Protein AF-A0A928SEM6-F1 (afdb_monomer)

Radius of gyration: 25.58 Å; Cα contacts (8 Å, |Δi|>4): 641; chains: 1; bounding box: 56×53×79 Å

Foldseek 3Di:
DWDWDWDWPFDQWADTWTWIDDPPPDIDIDGDTLDPDRLLQDDLVNLLVSLLSSLVVCVVVVLLVPQAEEDEPGQAAQLAVDDPVCPPHDDAADDVPPDTSHDVSVLSNLLSNCVNNVHAYEYPEDFLADQVFDSWQQTGHHCVVVCCLLCVVSNVNSRHDYYHYAHNDRRTHGCVSRVCPVVVSVVLVVDWFAEWADWDWDADDAQKIKIFTDATPRSQWQFKKKWKAAPVGDDIDIDTDGRDRMDIDGHAAFHKMWMWMWIGGPVRHTYPIYDIDIDGHHHGDDDDDDPPPDD

Mean predicted aligned error: 8.4 Å

Secondary structure (DSSP, 8-state):
-EEEEEE----TT---EEEEEETTTEEEEEE--S-SS-GGGS-HHHHHHHHHHHHHHHHHTTGGG-SEEEE-S-SS-TT--SSGGGPSPPPPP-TTSSSSS-HHHHHHHHHHHHHHHT-EEEEEEE----TTS-SBTTB---SHHHHHHH-HHHHHHHTEEEEEE--SSTTS--TTTSTTHHHHHHHHHHSPPPPP---EE---BTTEEEEE-PPP--TTEEEEEEEEEETT----EEEE--S-SEEEEE-SSSEEEEEEEEEEETT-PBPPPPPPEEEEESSPPPP--------

Nearest PDB structures (foldseek):
  2jll-assembly1_A  TM=8.666E-01  e=1.955E-05  Homo sapiens
  6xay-assembly3_C  TM=8.302E-01  e=1.642E-05  Homo sapiens
  4pbx-assembly1_A  TM=8.108E-01  e=2.072E-05  Homo sapiens
  5myb-assembly1_B  TM=7.722E-01  e=4.010E-04  Homo sapiens
  5myb-assembly1_A  TM=8.050E-01  e=1.816E-03  Homo sapiens

Solvent-accessible surface area (backbone atoms only — not comparable to full-atom values): 16044 Å² total; per-residue (Å²): 116,75,48,78,45,78,48,71,89,82,59,85,43,69,45,40,40,42,35,43,40,32,87,88,80,56,76,52,73,49,76,49,60,68,39,100,55,41,50,40,71,51,55,74,71,53,21,39,52,47,20,38,51,39,25,54,52,44,39,74,75,51,47,74,78,50,79,61,45,78,43,62,86,35,49,54,24,39,43,33,59,90,47,79,92,25,61,78,61,41,77,69,58,34,87,85,63,81,51,76,37,17,58,70,38,51,44,46,25,43,27,32,23,21,63,62,56,73,31,44,32,32,38,41,39,30,30,30,15,34,81,86,48,82,52,45,82,27,25,15,21,21,68,63,47,60,46,52,61,54,37,52,64,61,40,44,74,18,30,35,79,48,77,42,71,31,43,64,50,96,48,29,9,26,70,92,47,40,82,48,52,66,56,56,53,48,50,53,75,70,50,63,41,67,60,39,46,72,66,46,73,55,80,55,60,60,27,33,36,38,36,39,40,52,75,80,85,61,53,50,59,45,17,33,38,40,39,38,30,41,70,88,60,72,79,67,48,74,47,82,48,57,66,64,48,56,51,74,46,78,41,70,56,48,43,53,29,39,35,32,33,18,27,23,27,78,84,69,38,62,21,55,62,25,73,71,43,81,47,70,30,89,32,56,41,87,84,83,85,76,83,81,80,83,127

pLDDT: mean 86.67, std 15.39, range [42.53, 98.5]

Structure (mmCIF, N/CA/C/O backbone):
data_AF-A0A928SEM6-F1
#
_entry.id   AF-A0A928SEM6-F1
#
loop_
_atom_site.group_PDB
_atom_site.id
_atom_site.type_symbol
_atom_site.label_atom_id
_atom_site.label_alt_id
_atom_site.label_comp_id
_atom_site.label_asym_id
_atom_site.label_entity_id
_atom_site.label_seq_id
_atom_site.pdbx_PDB_ins_code
_atom_site.Cartn_x
_atom_site.Cartn_y
_atom_site.Cartn_z
_atom_site.occupancy
_atom_site.B_iso_or_equiv
_atom_site.auth_seq_id
_atom_site.auth_comp_id
_atom_site.auth_asym_id
_atom_site.auth_atom_id
_atom_site.pdbx_PDB_model_num
ATOM 1 N N . MET A 1 1 ? 29.406 -27.155 -36.840 1.00 54.97 1 MET A N 1
ATOM 2 C CA . MET A 1 1 ? 29.468 -26.686 -35.437 1.00 54.97 1 MET A CA 1
ATOM 3 C C . MET A 1 1 ? 28.323 -25.703 -35.248 1.00 54.97 1 MET A C 1
ATOM 5 O O . MET A 1 1 ? 28.253 -24.760 -36.026 1.00 54.97 1 MET A O 1
ATOM 9 N N . ALA A 1 2 ? 27.383 -25.965 -34.339 1.00 53.19 2 ALA A N 1
ATOM 10 C CA . ALA A 1 2 ? 26.274 -25.047 -34.080 1.00 53.19 2 ALA A CA 1
ATOM 11 C C . ALA A 1 2 ? 26.733 -23.989 -33.070 1.00 53.19 2 ALA A C 1
ATOM 13 O O . ALA A 1 2 ? 27.244 -24.345 -32.010 1.00 53.19 2 ALA A O 1
ATOM 14 N N . LYS A 1 3 ? 26.597 -22.706 -33.410 1.00 51.06 3 LYS A N 1
ATOM 15 C CA . LYS A 1 3 ? 26.807 -21.604 -32.462 1.00 51.06 3 LYS A CA 1
ATOM 16 C C . LYS A 1 3 ? 25.447 -21.071 -32.034 1.00 51.06 3 LYS A C 1
ATOM 18 O O . LYS A 1 3 ? 24.628 -20.750 -32.895 1.00 51.06 3 LYS A O 1
ATOM 23 N N . VAL A 1 4 ? 25.235 -21.005 -30.723 1.00 51.34 4 VAL A N 1
ATOM 24 C CA . VAL A 1 4 ? 24.065 -20.380 -30.100 1.00 51.34 4 VAL A CA 1
ATOM 25 C C . VAL A 1 4 ? 24.507 -19.023 -29.573 1.00 51.34 4 VAL A C 1
ATOM 27 O O . VAL A 1 4 ? 25.503 -18.944 -28.856 1.00 51.34 4 VAL A O 1
ATOM 30 N N . GLN A 1 5 ? 23.801 -17.963 -29.950 1.00 50.03 5 GLN A N 1
ATOM 31 C CA . GLN A 1 5 ? 23.964 -16.636 -29.360 1.00 50.03 5 GLN A CA 1
ATOM 32 C C . GLN A 1 5 ? 22.647 -16.211 -28.725 1.00 50.03 5 GLN A C 1
ATOM 34 O O . GLN A 1 5 ? 21.595 -16.367 -29.346 1.00 50.03 5 GLN A O 1
ATOM 39 N N . VAL A 1 6 ? 22.738 -15.695 -27.500 1.00 52.03 6 VAL A N 1
ATOM 40 C CA . VAL A 1 6 ? 21.621 -15.131 -26.745 1.00 52.03 6 VAL A CA 1
ATOM 41 C C . VAL A 1 6 ? 21.911 -13.652 -26.525 1.00 52.03 6 VAL A C 1
ATOM 43 O O . VAL A 1 6 ? 22.996 -13.315 -26.054 1.00 52.03 6 VAL A O 1
ATOM 46 N N . SER A 1 7 ? 20.978 -12.779 -26.899 1.00 48.12 7 SER A N 1
ATOM 47 C CA . SER A 1 7 ? 21.094 -11.329 -26.699 1.00 48.12 7 SER A CA 1
ATOM 48 C C . SER A 1 7 ? 19.831 -10.774 -26.054 1.00 48.12 7 SER A C 1
ATOM 50 O O . SER A 1 7 ? 18.735 -11.029 -26.557 1.00 48.12 7 SER A O 1
ATOM 52 N N . ASP A 1 8 ? 19.993 -9.983 -25.000 1.00 54.31 8 ASP A N 1
ATOM 53 C CA . ASP A 1 8 ? 18.918 -9.271 -24.316 1.00 54.31 8 ASP A CA 1
ATOM 54 C C . ASP A 1 8 ? 19.109 -7.754 -24.509 1.00 54.31 8 ASP A C 1
ATOM 56 O O . ASP A 1 8 ? 20.114 -7.215 -24.042 1.00 54.31 8 ASP A O 1
ATOM 60 N N . PRO A 1 9 ? 18.224 -7.075 -25.259 1.00 51.19 9 PRO A N 1
ATOM 61 C CA . PRO A 1 9 ? 18.370 -5.658 -25.567 1.00 51.19 9 PRO A CA 1
ATOM 62 C C . PRO A 1 9 ? 17.889 -4.711 -24.454 1.00 51.19 9 PRO A C 1
ATOM 64 O O . PRO A 1 9 ? 18.100 -3.514 -24.618 1.00 51.19 9 PRO A O 1
ATOM 67 N N . GLN A 1 10 ? 17.297 -5.209 -23.355 1.00 49.97 10 GLN A N 1
ATOM 68 C CA . GLN A 1 10 ? 16.781 -4.415 -22.223 1.00 4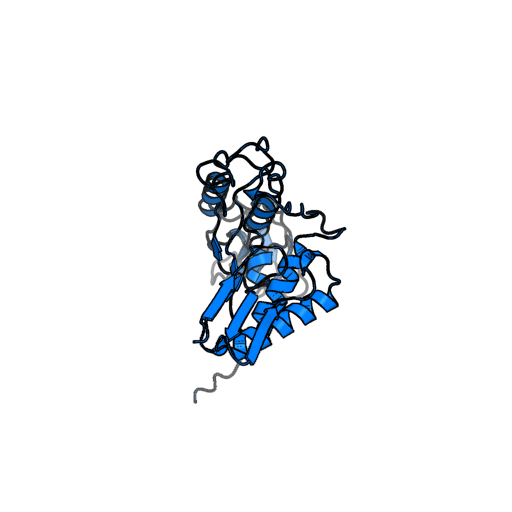9.97 10 GLN A CA 1
ATOM 69 C C . GLN A 1 10 ? 15.747 -3.339 -22.660 1.00 49.97 10 GLN A C 1
ATOM 71 O O . GLN A 1 10 ? 16.073 -2.207 -23.033 1.00 49.97 10 GLN A O 1
ATOM 76 N N . GLY A 1 11 ? 14.446 -3.669 -22.634 1.00 51.88 11 GLY A N 1
ATOM 77 C CA . GLY A 1 11 ? 13.372 -2.782 -23.111 1.00 51.88 11 GLY A CA 1
ATOM 78 C C . GLY A 1 11 ? 11.955 -3.196 -22.700 1.00 51.88 11 GLY A C 1
ATOM 79 O O . GLY A 1 11 ? 11.755 -4.295 -22.202 1.00 51.88 11 GLY A O 1
ATOM 80 N N . LEU A 1 12 ? 10.966 -2.321 -22.957 1.00 42.53 12 LEU A N 1
ATOM 81 C CA . LEU A 1 12 ? 9.565 -2.365 -22.471 1.00 42.53 12 LEU A CA 1
ATOM 82 C C . LEU A 1 12 ? 8.752 -3.653 -22.787 1.00 42.53 12 LEU A C 1
ATOM 84 O O . LEU A 1 12 ? 7.566 -3.712 -22.461 1.00 42.53 12 LEU A O 1
ATOM 88 N N . ALA A 1 13 ? 9.340 -4.670 -23.433 1.00 43.31 13 ALA A N 1
ATOM 89 C CA . ALA A 1 13 ? 8.664 -5.922 -23.791 1.00 43.31 13 ALA A CA 1
ATOM 90 C C . ALA A 1 13 ? 9.576 -7.153 -24.053 1.00 43.31 13 ALA A C 1
ATOM 92 O O . ALA A 1 13 ? 9.096 -8.123 -24.646 1.00 43.31 13 ALA A O 1
ATOM 93 N N . ASP A 1 14 ? 10.861 -7.176 -23.670 1.00 42.53 14 ASP A N 1
ATOM 94 C CA . ASP A 1 14 ? 11.790 -8.198 -24.200 1.00 42.53 14 ASP A CA 1
ATOM 95 C C . ASP A 1 14 ? 12.276 -9.271 -23.212 1.00 42.53 14 ASP A C 1
ATOM 97 O O . ASP A 1 14 ? 12.493 -9.021 -22.034 1.00 42.53 14 ASP A O 1
ATOM 101 N N . LEU A 1 15 ? 12.497 -10.483 -23.751 1.00 50.00 15 LEU A N 1
ATOM 102 C CA . LEU A 1 15 ? 13.522 -11.415 -23.267 1.00 50.00 15 LEU A CA 1
ATOM 103 C C . LEU A 1 15 ? 14.077 -12.254 -24.432 1.00 50.00 15 LEU A C 1
ATOM 105 O O . LEU A 1 15 ? 13.350 -13.043 -25.021 1.00 50.00 15 LEU A O 1
ATOM 109 N N . ALA A 1 16 ? 15.388 -12.127 -24.664 1.00 48.75 16 ALA A N 1
ATOM 110 C CA . ALA A 1 16 ? 16.294 -13.003 -25.421 1.00 48.75 16 ALA A CA 1
ATOM 111 C C . ALA A 1 16 ? 15.961 -13.342 -26.896 1.00 48.75 16 ALA A C 1
ATOM 113 O O . ALA A 1 16 ? 15.135 -14.199 -27.211 1.00 48.75 16 ALA A O 1
ATOM 114 N N . SER A 1 17 ? 16.761 -12.820 -27.835 1.00 44.78 17 SER A N 1
ATOM 115 C CA . SER A 1 17 ? 16.878 -13.449 -29.160 1.00 44.78 17 SER A CA 1
ATOM 116 C C . SER A 1 17 ? 17.802 -14.664 -29.062 1.00 44.78 17 SER A C 1
ATOM 118 O O . SER A 1 17 ? 18.923 -14.541 -28.569 1.00 44.78 17 SER A O 1
ATOM 120 N N . VAL A 1 18 ? 17.349 -15.840 -29.514 1.00 49.81 18 VAL A N 1
ATOM 121 C CA . VAL A 1 18 ? 18.201 -17.031 -29.638 1.00 49.81 18 VAL A CA 1
ATOM 122 C C . VAL A 1 18 ? 18.473 -17.263 -31.115 1.00 49.81 18 VAL A C 1
ATOM 124 O O . VAL A 1 18 ? 17.592 -17.663 -31.880 1.00 49.81 18 VAL A O 1
ATOM 127 N N . SER A 1 19 ? 19.710 -17.007 -31.528 1.00 49.69 19 SER A N 1
ATOM 128 C CA . SER A 1 19 ? 20.152 -17.253 -32.899 1.00 49.69 19 SER A CA 1
ATOM 129 C C . SER A 1 19 ? 20.945 -18.552 -32.973 1.00 49.69 19 SER A C 1
ATOM 131 O O . SER A 1 19 ? 21.967 -18.710 -32.300 1.00 49.69 19 SER A O 1
ATOM 133 N N . LEU A 1 20 ? 20.476 -19.479 -33.811 1.00 45.78 20 LEU A N 1
ATOM 134 C CA . LEU A 1 20 ? 21.154 -20.735 -34.114 1.00 45.78 20 LEU A CA 1
ATOM 135 C C . LEU A 1 20 ? 21.825 -20.620 -35.482 1.00 45.78 20 LEU A C 1
ATOM 137 O O . LEU A 1 20 ? 21.166 -20.461 -36.512 1.00 45.78 20 LEU A O 1
ATOM 141 N N . ASN A 1 21 ? 23.152 -20.726 -35.500 1.00 48.28 21 ASN A N 1
ATOM 142 C CA . ASN A 1 21 ? 23.917 -20.807 -36.738 1.00 48.28 21 ASN A CA 1
ATOM 143 C C . ASN A 1 21 ? 24.505 -22.211 -36.881 1.00 48.28 21 ASN A C 1
ATOM 145 O O . ASN A 1 21 ? 25.511 -22.542 -36.246 1.00 48.28 21 ASN A O 1
ATOM 149 N N . ALA A 1 22 ? 23.860 -23.036 -37.708 1.00 50.00 22 ALA A N 1
ATOM 150 C CA . ALA A 1 22 ? 24.352 -24.345 -38.104 1.00 50.00 22 ALA A CA 1
ATOM 151 C C . ALA A 1 22 ? 24.805 -24.275 -39.566 1.00 50.00 22 ALA A C 1
ATOM 153 O O . ALA A 1 22 ? 23.992 -24.217 -40.487 1.00 50.00 22 ALA A O 1
ATOM 154 N N . SER A 1 23 ? 26.121 -24.320 -39.778 1.00 50.03 23 SER A N 1
ATOM 155 C CA . SER A 1 23 ? 26.790 -24.115 -41.073 1.00 50.03 23 SER A CA 1
ATOM 156 C C . SER A 1 23 ? 26.359 -25.050 -42.220 1.00 50.03 23 SER A C 1
ATOM 158 O O . SER A 1 23 ? 26.813 -24.851 -43.340 1.00 50.03 23 SER A O 1
ATOM 160 N N . ALA A 1 24 ? 25.507 -26.049 -41.962 1.00 48.12 24 ALA A N 1
ATOM 161 C CA . ALA A 1 24 ? 25.013 -27.019 -42.944 1.00 48.12 24 ALA A CA 1
ATOM 162 C C . ALA A 1 24 ? 23.474 -27.065 -43.093 1.00 48.12 24 ALA A C 1
ATOM 164 O O . ALA A 1 24 ? 22.988 -27.785 -43.957 1.00 48.12 24 ALA A O 1
ATOM 165 N N . LEU A 1 25 ? 22.702 -26.339 -42.268 1.00 52.59 25 LEU A N 1
ATOM 166 C CA . LEU A 1 25 ? 21.229 -26.466 -42.200 1.00 52.59 25 LEU A CA 1
ATOM 167 C C . LEU A 1 25 ? 20.477 -25.124 -42.271 1.00 52.59 25 LEU A C 1
ATOM 169 O O . LEU A 1 25 ? 19.250 -25.109 -42.276 1.00 52.59 25 LEU A O 1
ATOM 173 N N . GLY A 1 26 ? 21.199 -24.003 -42.354 1.00 51.38 26 GLY A N 1
ATOM 174 C CA . GLY A 1 26 ? 20.626 -22.658 -42.425 1.00 51.38 26 GLY A CA 1
ATOM 175 C C . GLY A 1 26 ? 20.777 -21.865 -41.125 1.00 51.38 26 GLY A C 1
ATOM 176 O O . GLY A 1 26 ? 21.263 -22.362 -40.106 1.00 51.38 26 GLY A O 1
ATOM 177 N N . ARG A 1 27 ? 20.399 -20.586 -41.188 1.00 49.94 27 ARG A N 1
ATOM 178 C CA . ARG A 1 27 ? 20.337 -19.684 -40.032 1.00 49.94 27 ARG A CA 1
ATOM 179 C C . ARG A 1 27 ? 18.877 -19.489 -39.652 1.00 49.94 27 ARG A C 1
ATOM 181 O O . ARG A 1 27 ? 18.071 -19.157 -40.516 1.00 49.94 27 ARG A O 1
ATOM 188 N N . GLY A 1 28 ? 18.561 -19.680 -38.377 1.00 50.34 28 GLY A N 1
ATOM 189 C CA . GLY A 1 28 ? 17.245 -19.394 -37.817 1.00 50.34 28 GLY A CA 1
ATOM 190 C C . GLY A 1 28 ? 17.393 -18.544 -36.564 1.00 50.34 28 GLY A C 1
ATOM 191 O O . GLY A 1 28 ? 18.220 -18.849 -35.702 1.00 50.34 28 GLY A O 1
ATOM 192 N N . THR A 1 29 ? 16.599 -17.483 -36.471 1.00 46.75 29 THR A N 1
ATOM 193 C CA . THR A 1 29 ? 16.465 -16.684 -35.251 1.00 46.75 29 THR A CA 1
ATOM 194 C C . THR A 1 29 ? 15.095 -16.973 -34.665 1.00 46.75 29 THR A C 1
ATOM 196 O O . THR A 1 29 ? 14.079 -16.748 -35.321 1.00 46.75 29 THR A O 1
ATOM 199 N N . ILE A 1 30 ? 15.071 -17.486 -33.437 1.00 46.94 30 ILE A N 1
ATOM 200 C CA . ILE A 1 30 ? 13.851 -17.556 -32.640 1.00 46.94 30 ILE A CA 1
ATOM 201 C C . ILE A 1 30 ? 13.832 -16.290 -31.792 1.00 46.94 30 ILE A C 1
ATOM 203 O O . ILE A 1 30 ? 14.715 -16.069 -30.962 1.00 46.94 30 ILE A O 1
ATOM 207 N N . LEU A 1 31 ? 12.831 -15.447 -32.033 1.00 45.00 31 LEU A N 1
ATOM 208 C CA . LEU A 1 31 ? 12.500 -14.357 -31.128 1.00 45.00 31 LEU A CA 1
ATOM 209 C C . LEU A 1 31 ? 11.691 -14.958 -29.984 1.00 45.00 31 LEU A C 1
ATOM 211 O O . LEU A 1 31 ? 10.552 -15.381 -30.193 1.00 45.00 31 LEU A O 1
ATOM 215 N N . LEU A 1 32 ? 12.284 -15.024 -28.796 1.00 45.03 32 LEU A N 1
ATOM 216 C CA . LEU A 1 32 ? 11.502 -15.204 -27.585 1.00 45.03 32 LEU A CA 1
ATOM 217 C C . LEU A 1 32 ? 10.954 -13.815 -27.242 1.00 45.03 32 LEU A C 1
ATOM 219 O O . LEU A 1 32 ? 11.674 -12.824 -27.255 1.00 45.03 32 LEU A O 1
ATOM 223 N N . ARG A 1 33 ? 9.640 -13.718 -27.063 1.00 48.34 33 ARG A N 1
ATOM 224 C CA . ARG A 1 33 ? 8.984 -12.504 -26.577 1.00 48.34 33 ARG A CA 1
ATOM 225 C C . ARG A 1 33 ? 8.199 -12.895 -25.345 1.00 48.34 33 ARG A C 1
ATOM 227 O O . ARG A 1 33 ? 7.340 -13.772 -25.435 1.00 48.34 33 ARG A O 1
ATOM 234 N N . ALA A 1 34 ? 8.514 -12.280 -24.208 1.00 48.53 34 ALA A N 1
ATOM 235 C CA . ALA A 1 34 ? 7.751 -12.480 -22.981 1.00 48.53 34 ALA A CA 1
ATOM 236 C C . ALA A 1 34 ? 6.317 -11.959 -23.160 1.00 48.53 34 ALA A C 1
ATOM 238 O O . ALA A 1 34 ? 5.361 -12.587 -22.697 1.00 48.53 34 ALA A O 1
ATOM 239 N N . THR A 1 35 ? 6.176 -10.843 -23.882 1.00 53.53 35 THR A N 1
ATOM 240 C CA . THR A 1 35 ? 4.912 -10.171 -24.150 1.00 53.53 35 THR A CA 1
ATOM 241 C C . THR A 1 35 ? 4.918 -9.566 -25.558 1.00 53.53 35 THR A C 1
ATOM 243 O O . THR A 1 35 ? 5.900 -9.015 -26.037 1.00 53.53 35 THR A O 1
ATOM 246 N N . ASP A 1 36 ? 3.810 -9.696 -26.274 1.00 60.03 36 ASP A N 1
ATOM 247 C CA . ASP A 1 36 ? 3.568 -9.097 -27.591 1.00 60.03 36 ASP A CA 1
ATOM 248 C C . ASP A 1 36 ? 3.045 -7.647 -27.498 1.00 60.03 36 ASP A C 1
ATOM 250 O O . ASP A 1 36 ? 2.713 -7.022 -28.505 1.00 60.03 36 ASP A O 1
ATOM 254 N N . LEU A 1 37 ? 2.966 -7.121 -26.273 1.00 68.88 37 LEU A N 1
ATOM 255 C CA . LEU A 1 37 ? 2.376 -5.839 -25.919 1.00 68.88 37 LEU A CA 1
ATOM 256 C C . LEU A 1 37 ? 2.991 -5.347 -24.601 1.00 68.88 37 LEU A C 1
ATOM 258 O O . LEU A 1 37 ? 3.085 -6.127 -23.652 1.00 68.88 37 LEU A O 1
ATOM 262 N N . ASP A 1 38 ? 3.362 -4.066 -24.524 1.00 75.12 38 ASP A N 1
ATOM 263 C CA . ASP A 1 38 ? 3.748 -3.434 -23.256 1.00 75.12 38 ASP A CA 1
ATOM 264 C C . ASP A 1 38 ? 2.534 -3.466 -22.306 1.00 75.12 38 ASP A C 1
ATOM 266 O O . ASP A 1 38 ? 1.487 -2.884 -22.641 1.00 75.12 38 ASP A O 1
ATOM 270 N N . PRO A 1 39 ? 2.623 -4.140 -21.139 1.00 76.00 39 PRO A N 1
ATOM 271 C CA . PRO A 1 39 ? 1.525 -4.176 -20.185 1.00 76.00 39 PRO A CA 1
ATOM 272 C C . PRO A 1 39 ? 1.053 -2.766 -19.827 1.00 76.00 39 PRO A C 1
ATOM 274 O O . PRO A 1 39 ? -0.156 -2.567 -19.723 1.00 76.00 39 PRO A O 1
ATOM 277 N N . ASN A 1 40 ? 1.951 -1.775 -19.756 1.00 80.44 40 ASN A N 1
ATOM 278 C CA . ASN A 1 40 ? 1.645 -0.392 -19.385 1.00 80.44 40 ASN A CA 1
ATOM 279 C C . ASN A 1 40 ? 0.782 0.360 -20.410 1.00 80.44 40 ASN A C 1
ATOM 281 O O . ASN A 1 40 ? 0.085 1.306 -20.035 1.00 80.44 40 ASN A O 1
ATOM 285 N N . ALA A 1 41 ? 0.757 -0.086 -21.668 1.00 80.12 41 ALA A N 1
ATOM 286 C CA . ALA A 1 41 ? -0.034 0.511 -22.749 1.00 80.12 41 ALA A CA 1
ATOM 287 C C . ALA A 1 41 ? -1.307 -0.287 -23.107 1.00 80.12 41 ALA A C 1
ATOM 289 O O . ALA A 1 41 ? -2.161 0.196 -23.852 1.00 80.12 41 ALA A O 1
ATOM 290 N N . ALA A 1 42 ? -1.462 -1.508 -22.587 1.00 83.81 42 ALA A N 1
ATOM 291 C CA . ALA A 1 42 ? -2.563 -2.414 -22.922 1.00 83.81 42 ALA A CA 1
ATOM 292 C C . ALA A 1 42 ? -3.913 -2.014 -22.284 1.00 83.81 42 ALA A C 1
ATOM 294 O O . ALA A 1 42 ? -3.976 -1.150 -21.414 1.00 83.81 42 ALA A O 1
ATOM 295 N N . SER A 1 43 ? -5.025 -2.677 -22.638 1.00 88.06 43 SER A N 1
ATOM 296 C CA . SER A 1 43 ? -6.300 -2.640 -21.878 1.00 88.06 43 SER A CA 1
ATOM 297 C C . SER A 1 43 ? -6.279 -3.581 -20.658 1.00 88.06 43 SER A C 1
ATOM 299 O O . SER A 1 43 ? -5.378 -4.407 -20.527 1.00 88.06 43 SER A O 1
ATOM 301 N N . ALA A 1 44 ? -7.202 -3.419 -19.698 1.00 88.75 44 ALA A N 1
ATOM 302 C CA . ALA A 1 44 ? -7.085 -4.095 -18.393 1.00 88.75 44 ALA A CA 1
ATOM 303 C C . ALA A 1 44 ? -7.178 -5.621 -18.544 1.00 88.75 44 ALA A C 1
ATOM 305 O O . ALA A 1 44 ? -6.358 -6.363 -18.007 1.00 88.75 44 ALA A O 1
ATOM 306 N N . ASN A 1 45 ? -8.107 -6.072 -19.388 1.00 89.06 45 ASN A N 1
ATOM 307 C CA . ASN A 1 45 ? -8.273 -7.484 -19.730 1.00 89.06 45 ASN A CA 1
ATOM 308 C C . ASN A 1 45 ? -7.042 -8.052 -20.450 1.00 89.06 45 ASN A C 1
ATOM 310 O O . ASN A 1 45 ? -6.655 -9.198 -20.211 1.00 89.06 45 ASN A O 1
ATOM 314 N N . GLN A 1 46 ? -6.411 -7.255 -21.320 1.00 90.94 46 GLN A N 1
ATOM 315 C CA . GLN A 1 46 ? -5.180 -7.661 -21.999 1.00 90.94 46 GLN A CA 1
ATOM 316 C C . GLN A 1 46 ? -4.029 -7.824 -21.007 1.00 90.94 46 GLN A C 1
ATOM 318 O O . GLN A 1 46 ? -3.311 -8.811 -21.111 1.00 90.94 46 GLN A O 1
ATOM 323 N N . VAL A 1 47 ? -3.895 -6.931 -20.021 1.00 90.25 47 VAL A N 1
ATOM 324 C CA . VAL A 1 47 ? -2.862 -7.043 -18.978 1.00 90.25 47 VAL A CA 1
ATOM 325 C C . VAL A 1 47 ? -3.005 -8.309 -18.153 1.00 90.25 47 VAL A C 1
ATOM 327 O O . VAL A 1 47 ? -2.032 -9.047 -18.014 1.00 90.25 47 VAL A O 1
ATOM 330 N N . ALA A 1 48 ? -4.208 -8.605 -17.660 1.00 91.62 48 ALA A N 1
ATOM 331 C CA . ALA A 1 48 ? -4.436 -9.830 -16.898 1.00 91.62 48 ALA A CA 1
ATOM 332 C C . ALA A 1 48 ? -4.124 -11.080 -17.741 1.00 91.62 48 ALA A C 1
ATOM 334 O O . ALA A 1 48 ? -3.437 -11.994 -17.285 1.00 91.62 48 ALA A O 1
ATOM 335 N N . SER A 1 49 ? -4.563 -11.089 -19.005 1.00 91.12 49 SER A N 1
ATOM 336 C CA . SER A 1 49 ? -4.277 -12.186 -19.939 1.00 91.12 49 SER A CA 1
ATOM 337 C C . SER A 1 49 ? -2.779 -12.335 -20.213 1.00 91.12 49 SER A C 1
ATOM 339 O O . SER A 1 49 ? -2.284 -13.450 -20.365 1.00 91.12 49 SER A O 1
ATOM 341 N N . LEU A 1 50 ? -2.055 -11.219 -20.295 1.00 88.75 50 LEU A N 1
ATOM 342 C CA . LEU A 1 50 ? -0.619 -11.194 -20.528 1.00 88.75 50 LEU A CA 1
ATOM 343 C C . LEU A 1 50 ? 0.134 -11.810 -19.351 1.00 88.75 50 LEU A C 1
ATOM 345 O O . LEU A 1 50 ? 0.897 -12.749 -19.548 1.00 88.75 50 LEU A O 1
ATOM 349 N N . ALA A 1 51 ? -0.169 -11.362 -18.133 1.00 91.31 51 ALA A N 1
ATOM 350 C CA . ALA A 1 51 ? 0.417 -11.887 -16.906 1.00 91.31 51 ALA A CA 1
ATOM 351 C C . ALA A 1 51 ? 0.179 -13.399 -16.739 1.00 91.31 51 ALA A C 1
ATOM 353 O O . ALA A 1 51 ? 1.096 -14.145 -16.402 1.00 91.31 51 ALA A O 1
ATOM 354 N N . GLN A 1 52 ? -1.027 -13.884 -17.058 1.00 93.81 52 GLN A N 1
ATOM 355 C CA . GLN A 1 52 ? -1.349 -15.316 -17.029 1.00 93.81 52 GLN A CA 1
ATOM 356 C C . GLN A 1 52 ? -0.535 -16.127 -18.049 1.00 93.81 52 GLN A C 1
ATOM 358 O O . GLN A 1 52 ? -0.065 -17.226 -17.738 1.00 93.81 52 GLN A O 1
ATOM 363 N N . ARG A 1 53 ? -0.342 -15.601 -19.269 1.00 90.31 53 ARG A N 1
ATOM 364 C CA . ARG A 1 53 ? 0.520 -16.241 -20.278 1.00 90.31 53 ARG A CA 1
ATOM 365 C C . ARG A 1 53 ? 1.976 -16.266 -19.822 1.00 90.31 53 ARG A C 1
ATOM 367 O O . ARG A 1 53 ? 2.611 -17.314 -19.942 1.00 90.31 53 ARG A O 1
ATOM 374 N N . THR A 1 54 ? 2.470 -15.166 -19.255 1.00 88.44 54 THR A N 1
ATOM 375 C CA . THR A 1 54 ? 3.817 -15.073 -18.680 1.00 88.44 54 THR A CA 1
ATOM 376 C C . THR A 1 54 ? 4.007 -16.093 -17.556 1.00 88.44 54 THR A C 1
ATOM 378 O O . THR A 1 54 ? 4.960 -16.867 -17.604 1.00 88.44 54 THR A O 1
ATOM 381 N N . ALA A 1 55 ? 3.065 -16.196 -16.611 1.00 91.62 55 ALA A N 1
ATOM 382 C CA . ALA A 1 55 ? 3.102 -17.191 -15.536 1.00 91.62 55 ALA A CA 1
ATOM 383 C C . ALA A 1 55 ? 3.184 -18.623 -16.083 1.00 91.62 55 ALA A C 1
ATOM 385 O O . ALA A 1 55 ? 4.032 -19.410 -15.663 1.00 91.62 55 ALA A O 1
ATOM 386 N N . LYS A 1 56 ? 2.332 -18.962 -17.061 1.00 91.19 56 LYS A N 1
ATOM 387 C CA . LYS A 1 56 ? 2.325 -20.286 -17.698 1.00 91.19 56 LYS A CA 1
ATOM 388 C C . LYS A 1 56 ? 3.661 -20.597 -18.373 1.00 91.19 56 LYS A C 1
ATOM 390 O O . LYS A 1 56 ? 4.152 -21.718 -18.252 1.00 91.19 56 LYS A O 1
ATOM 395 N N . PHE A 1 57 ? 4.232 -19.623 -19.077 1.00 87.94 57 PHE A N 1
ATOM 396 C CA . PHE A 1 57 ? 5.520 -19.766 -19.746 1.00 87.94 57 PHE A CA 1
ATOM 397 C C . PHE A 1 57 ? 6.658 -19.984 -18.741 1.00 87.94 57 PHE A C 1
ATOM 399 O O . PHE A 1 57 ? 7.373 -20.979 -18.844 1.00 87.94 57 PHE A O 1
ATOM 406 N N . ILE A 1 58 ? 6.775 -19.125 -17.724 1.00 84.12 58 ILE A N 1
ATOM 407 C CA . ILE A 1 58 ? 7.803 -19.240 -16.680 1.00 84.12 58 ILE A CA 1
ATOM 408 C C . ILE A 1 58 ? 7.672 -20.573 -15.930 1.00 84.12 58 ILE A C 1
ATOM 410 O O . ILE A 1 58 ? 8.665 -21.274 -15.734 1.00 84.12 58 ILE A O 1
ATOM 414 N N . ASN A 1 59 ? 6.451 -20.990 -15.588 1.00 88.06 59 ASN A N 1
ATOM 415 C CA . ASN A 1 59 ? 6.205 -22.279 -14.939 1.00 88.06 59 ASN A CA 1
ATOM 416 C C . ASN A 1 59 ? 6.624 -23.469 -15.814 1.00 88.06 59 ASN A C 1
ATOM 418 O O . ASN A 1 59 ? 7.226 -24.410 -15.299 1.00 88.06 59 ASN A O 1
ATOM 422 N N . ALA A 1 60 ? 6.378 -23.417 -17.127 1.00 86.06 60 ALA A N 1
ATOM 423 C CA . ALA A 1 60 ? 6.829 -24.453 -18.059 1.00 86.06 60 ALA A CA 1
ATOM 424 C C . ALA A 1 60 ? 8.364 -24.544 -18.161 1.00 86.06 60 ALA A C 1
ATOM 426 O O . ALA A 1 60 ? 8.890 -25.615 -18.454 1.00 86.06 60 ALA A O 1
ATOM 427 N N . MET A 1 61 ? 9.082 -23.454 -17.873 1.00 84.69 61 MET A N 1
ATOM 428 C CA . MET A 1 61 ? 10.549 -23.418 -17.798 1.00 84.69 61 MET A CA 1
ATOM 429 C C . MET A 1 61 ? 11.110 -23.826 -16.424 1.00 84.69 61 MET A C 1
ATOM 431 O O . MET A 1 61 ? 12.312 -23.719 -16.198 1.00 84.69 61 MET A O 1
ATOM 435 N N . GLY A 1 62 ? 10.267 -24.297 -15.499 1.00 81.81 62 GLY A N 1
ATOM 436 C CA . GLY A 1 62 ? 10.679 -24.705 -14.152 1.00 81.81 62 GLY A CA 1
ATOM 437 C C . GLY A 1 62 ? 10.409 -23.669 -13.060 1.00 81.81 62 GLY A C 1
ATOM 438 O O . GLY A 1 62 ? 10.725 -23.928 -11.902 1.00 81.81 62 GLY A O 1
ATOM 439 N N . GLY A 1 63 ? 9.758 -22.545 -13.377 1.00 84.62 63 GLY A N 1
ATOM 440 C CA . GLY A 1 63 ? 9.381 -21.513 -12.403 1.00 84.62 63 GLY A CA 1
ATOM 441 C C . GLY A 1 63 ? 8.490 -22.003 -11.258 1.00 84.62 63 GLY A C 1
ATOM 442 O O . GLY A 1 63 ? 8.452 -21.380 -10.200 1.00 84.62 63 GLY A O 1
ATOM 443 N N . THR A 1 64 ? 7.850 -23.169 -11.399 1.00 92.44 64 THR A N 1
ATOM 444 C CA . THR A 1 64 ? 7.132 -23.820 -10.293 1.00 92.44 64 THR A CA 1
ATOM 445 C C . THR A 1 64 ? 8.043 -24.131 -9.103 1.00 92.44 64 THR A C 1
ATOM 447 O O . THR A 1 64 ? 7.564 -24.123 -7.969 1.00 92.44 64 THR A O 1
ATOM 450 N N . GLN A 1 65 ? 9.335 -24.376 -9.355 1.00 92.75 65 GLN A N 1
ATOM 451 C CA . GLN A 1 65 ? 10.360 -24.661 -8.344 1.00 92.75 65 GLN A CA 1
ATOM 452 C C . GLN A 1 65 ? 10.973 -23.397 -7.725 1.00 92.75 65 GLN A C 1
ATOM 454 O O . GLN A 1 65 ? 11.689 -23.509 -6.739 1.00 92.75 65 GLN A O 1
ATOM 459 N N . ALA A 1 66 ? 10.723 -22.211 -8.290 1.00 88.44 66 ALA A N 1
ATOM 460 C CA . ALA A 1 66 ? 11.226 -20.963 -7.727 1.00 88.44 66 ALA A CA 1
ATOM 461 C C . ALA A 1 66 ? 10.427 -20.563 -6.480 1.00 88.44 66 ALA A C 1
ATOM 463 O O . ALA A 1 66 ? 9.224 -20.821 -6.400 1.00 88.44 66 ALA A O 1
ATOM 464 N N . ASP A 1 67 ? 11.065 -19.873 -5.540 1.00 90.88 67 ASP A N 1
ATOM 465 C CA . ASP A 1 67 ? 10.378 -19.315 -4.369 1.00 90.88 67 ASP A CA 1
ATOM 466 C C . ASP A 1 67 ? 9.696 -17.978 -4.692 1.00 90.88 67 ASP A C 1
ATOM 468 O O . ASP A 1 67 ? 8.592 -17.696 -4.222 1.00 90.88 67 ASP A O 1
ATOM 472 N N . LEU A 1 68 ? 10.347 -17.168 -5.530 1.00 90.94 68 LEU A N 1
ATOM 473 C CA . LEU A 1 68 ? 9.986 -15.788 -5.847 1.00 90.94 68 LEU A CA 1
ATOM 474 C C . LEU A 1 68 ? 10.254 -15.501 -7.325 1.00 90.94 68 LEU A C 1
ATOM 476 O O . LEU A 1 68 ? 11.141 -16.114 -7.922 1.00 90.94 68 LEU A O 1
ATOM 480 N N . PHE A 1 69 ? 9.533 -14.536 -7.893 1.00 91.06 69 PHE A N 1
ATOM 481 C CA . PHE A 1 69 ? 9.818 -13.997 -9.225 1.00 91.06 69 PHE A CA 1
ATOM 482 C C . PHE A 1 69 ? 10.366 -12.576 -9.133 1.00 91.06 69 PHE A C 1
ATOM 484 O O . PHE A 1 69 ? 9.907 -11.781 -8.320 1.00 91.06 69 PHE A O 1
ATOM 491 N N . PHE A 1 70 ? 11.329 -12.260 -9.993 1.00 88.44 70 PHE A N 1
ATOM 492 C CA . PHE A 1 70 ? 11.858 -10.911 -10.160 1.00 88.44 70 PHE A CA 1
ATOM 493 C C . PHE A 1 70 ? 11.210 -10.296 -11.399 1.00 88.44 70 PHE A C 1
ATOM 495 O O . PHE A 1 70 ? 11.137 -10.949 -12.441 1.00 88.44 70 PHE A O 1
ATOM 502 N N . VAL A 1 71 ? 10.697 -9.078 -11.262 1.00 87.06 71 VAL A N 1
ATOM 503 C CA . VAL A 1 71 ? 10.005 -8.338 -12.324 1.00 87.06 71 VAL A CA 1
ATOM 504 C C . VAL A 1 71 ? 10.475 -6.897 -12.335 1.00 87.06 71 VAL A C 1
ATOM 506 O O . VAL A 1 71 ? 10.819 -6.372 -11.288 1.00 87.06 71 VAL A O 1
ATOM 509 N N . GLU A 1 72 ? 10.467 -6.238 -13.483 1.00 82.88 72 GLU A N 1
ATOM 510 C CA . GLU A 1 72 ? 10.983 -4.876 -13.603 1.00 82.88 72 GLU A CA 1
ATOM 511 C C . GLU A 1 72 ? 9.888 -3.870 -13.948 1.00 82.88 72 GLU A C 1
ATOM 513 O O . GLU A 1 72 ? 8.929 -4.183 -14.656 1.00 82.88 72 GLU A O 1
ATOM 518 N N . TRP A 1 73 ? 10.056 -2.634 -13.475 1.00 84.56 73 TRP A N 1
ATOM 519 C CA . TRP A 1 73 ? 9.319 -1.491 -14.018 1.00 84.56 73 TRP A CA 1
ATOM 520 C C . TRP A 1 73 ? 10.081 -0.843 -15.159 1.00 84.56 73 TRP A C 1
ATOM 522 O O . TRP A 1 73 ? 9.476 -0.456 -16.159 1.00 84.56 73 TRP A O 1
ATOM 532 N N . SER A 1 74 ? 11.390 -0.667 -14.967 1.00 83.38 74 SER A N 1
ATOM 533 C CA . SER A 1 74 ? 12.307 -0.068 -15.928 1.00 83.38 74 SER A CA 1
ATOM 534 C C . SER A 1 74 ? 13.720 -0.035 -15.364 1.00 83.38 74 SER A C 1
ATOM 536 O O . SER A 1 74 ? 13.926 0.222 -14.183 1.00 83.38 74 SER A O 1
ATOM 538 N N . ASP A 1 75 ? 14.694 -0.164 -16.246 1.00 79.69 75 ASP A N 1
ATOM 539 C CA . ASP A 1 75 ? 16.123 -0.039 -15.970 1.00 79.69 75 ASP A CA 1
ATOM 540 C C . ASP A 1 75 ? 16.667 1.398 -16.148 1.00 79.69 75 ASP A C 1
ATOM 542 O O . ASP A 1 75 ? 17.820 1.679 -15.815 1.00 79.69 75 ASP A O 1
ATOM 546 N N . ARG A 1 76 ? 15.873 2.320 -16.713 1.00 89.69 76 ARG A N 1
ATOM 547 C CA . ARG A 1 76 ? 16.236 3.741 -16.909 1.00 89.69 76 ARG A CA 1
ATOM 548 C C . ARG A 1 76 ? 15.205 4.690 -16.326 1.00 89.69 76 ARG A C 1
ATOM 550 O O . ARG A 1 76 ? 14.011 4.380 -16.343 1.00 89.69 76 ARG A O 1
ATOM 557 N N . ASP A 1 77 ? 15.673 5.854 -15.892 1.00 94.38 77 ASP A N 1
ATOM 558 C CA . ASP A 1 77 ? 14.855 7.003 -15.509 1.00 94.38 77 ASP A CA 1
ATOM 559 C C . ASP A 1 77 ? 14.095 7.584 -16.716 1.00 94.38 77 ASP A C 1
ATOM 561 O O . ASP A 1 77 ? 14.594 7.583 -17.842 1.00 94.38 77 ASP A O 1
ATOM 565 N N . SER A 1 78 ? 12.896 8.116 -16.491 1.00 93.94 78 SER A N 1
ATOM 566 C CA . SER A 1 78 ? 12.037 8.682 -17.547 1.00 93.94 78 SER A CA 1
ATOM 567 C C . SER A 1 78 ? 12.597 9.984 -18.140 1.00 93.94 78 SER A C 1
ATOM 569 O O . SER A 1 78 ? 12.359 10.283 -19.309 1.00 93.94 78 SER A O 1
ATOM 571 N N . GLY A 1 79 ? 13.366 10.749 -17.356 1.00 95.81 79 GLY A N 1
ATOM 572 C CA . GLY A 1 79 ? 14.085 11.945 -17.812 1.00 95.81 79 GLY A CA 1
ATOM 573 C C . GLY A 1 79 ? 15.311 11.652 -18.687 1.00 95.81 79 GLY A C 1
ATOM 574 O O . GLY A 1 79 ? 15.780 12.531 -19.409 1.00 95.81 79 GLY A O 1
ATOM 575 N N . CYS A 1 80 ? 15.814 10.413 -18.683 1.00 93.69 80 CYS A N 1
ATOM 576 C CA . CYS A 1 80 ? 16.932 9.984 -19.524 1.00 93.69 80 CYS A CA 1
ATOM 577 C C . CYS A 1 80 ? 16.451 9.913 -20.982 1.00 93.69 80 CYS A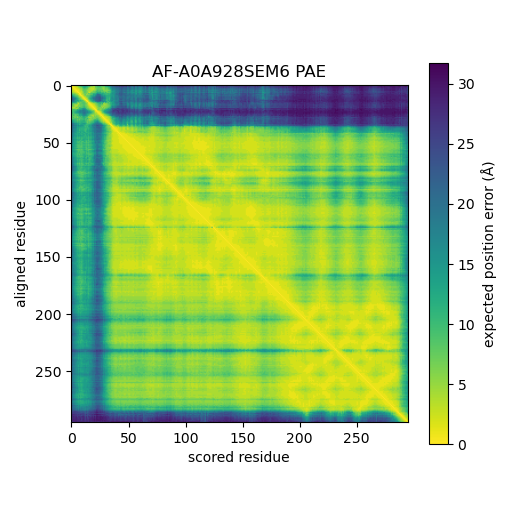 C 1
ATOM 579 O O . CYS A 1 80 ? 15.734 8.987 -21.365 1.00 93.69 80 CYS A O 1
ATOM 581 N N . THR A 1 81 ? 16.827 10.894 -21.805 1.00 93.06 81 THR A N 1
ATOM 582 C CA . THR A 1 81 ? 16.377 10.989 -23.209 1.00 93.06 81 THR A CA 1
ATOM 583 C C . THR A 1 81 ? 17.516 11.244 -24.197 1.00 93.06 81 THR A C 1
ATOM 585 O O . THR A 1 81 ? 17.490 10.704 -25.300 1.00 93.06 81 THR A O 1
ATOM 588 N N . ASP A 1 82 ? 18.549 11.993 -23.811 1.00 88.44 82 ASP A N 1
ATOM 589 C CA . ASP A 1 82 ? 19.522 12.534 -24.772 1.00 88.44 82 ASP A CA 1
ATOM 590 C C . ASP A 1 82 ? 20.779 11.671 -24.997 1.00 88.44 82 ASP A C 1
ATOM 592 O O . ASP A 1 82 ? 21.534 11.916 -25.941 1.00 88.44 82 ASP A O 1
ATOM 596 N N . LEU A 1 83 ? 21.029 10.651 -24.167 1.00 88.88 83 LEU A N 1
ATOM 597 C CA . LEU A 1 83 ? 22.209 9.783 -24.302 1.00 88.88 83 LEU A CA 1
ATOM 598 C C . LEU A 1 83 ? 21.892 8.489 -25.066 1.00 88.88 83 LEU A C 1
ATOM 600 O O . LEU A 1 83 ? 20.779 7.975 -24.965 1.00 88.88 83 LEU A O 1
ATOM 604 N N . PRO A 1 84 ? 22.875 7.879 -25.759 1.00 89.50 84 PRO A N 1
ATOM 605 C CA . PRO A 1 84 ? 22.687 6.577 -26.403 1.00 89.50 84 PRO A CA 1
ATOM 606 C C . PRO A 1 84 ? 22.203 5.484 -25.442 1.00 89.50 84 PRO A C 1
ATOM 608 O O . PRO A 1 84 ? 21.393 4.648 -25.820 1.00 89.50 84 PRO A O 1
ATOM 611 N N . GLU A 1 85 ? 22.655 5.514 -24.187 1.00 83.50 85 GLU A N 1
ATOM 612 C CA . GLU A 1 85 ? 22.220 4.574 -23.145 1.00 83.50 85 GLU A CA 1
ATOM 613 C C . GLU A 1 85 ? 20.798 4.826 -22.616 1.00 83.50 85 GLU A C 1
ATOM 615 O O . GLU A 1 85 ? 20.240 3.955 -21.946 1.00 83.50 85 GLU A O 1
ATOM 620 N N . CYS A 1 86 ? 20.214 5.988 -22.929 1.00 84.38 86 CYS A N 1
ATOM 621 C CA . CYS A 1 86 ? 18.827 6.341 -22.632 1.00 84.38 86 CYS A CA 1
ATOM 622 C C . CYS A 1 86 ? 17.852 5.908 -23.738 1.00 84.38 86 CYS A C 1
ATOM 624 O O . CYS A 1 86 ? 16.643 6.074 -23.592 1.00 84.38 86 CYS A O 1
ATOM 626 N N . GLN A 1 87 ? 18.356 5.435 -24.882 1.00 85.00 87 GLN A N 1
ATOM 627 C CA . GLN A 1 87 ? 17.529 5.155 -26.049 1.00 85.00 87 GLN A CA 1
ATOM 628 C C . GLN A 1 87 ? 17.095 3.681 -26.078 1.00 85.00 87 GLN A C 1
ATOM 630 O O . GLN A 1 87 ? 17.930 2.785 -26.012 1.00 85.00 87 GLN A O 1
ATOM 635 N N . SER A 1 88 ? 15.805 3.370 -26.238 1.00 83.12 88 SER A N 1
ATOM 636 C CA . SER A 1 88 ? 14.662 4.296 -26.360 1.00 83.12 88 SER A CA 1
ATOM 637 C C . SER A 1 88 ? 14.186 4.861 -25.007 1.00 83.12 88 SER A C 1
ATOM 639 O O . SER A 1 88 ? 14.197 4.112 -24.024 1.00 83.12 88 SER A O 1
ATOM 641 N N . PRO A 1 89 ? 13.687 6.117 -24.956 1.00 86.56 89 PRO A N 1
ATOM 642 C CA . PRO A 1 89 ? 13.249 6.745 -23.715 1.00 86.56 89 PRO A CA 1
ATOM 643 C C . PRO A 1 89 ? 12.160 5.953 -23.007 1.00 86.56 89 PRO A C 1
ATOM 645 O O . PRO A 1 89 ? 11.297 5.335 -23.641 1.00 86.56 89 PRO A O 1
ATOM 648 N N . ARG A 1 90 ? 12.177 6.007 -21.677 1.00 87.38 90 ARG A N 1
ATOM 649 C CA . ARG A 1 90 ? 11.170 5.350 -20.845 1.00 87.38 90 ARG A CA 1
ATOM 650 C C . ARG A 1 90 ? 9.985 6.291 -20.615 1.00 87.38 90 ARG A C 1
ATOM 652 O O . ARG A 1 90 ? 10.180 7.496 -20.461 1.00 87.38 90 ARG A O 1
ATOM 659 N N . PRO A 1 91 ? 8.746 5.775 -20.632 1.00 88.19 91 PRO A N 1
ATOM 660 C CA . PRO A 1 91 ? 7.577 6.623 -20.527 1.00 88.19 91 PRO A CA 1
ATOM 661 C C . PRO A 1 91 ? 7.382 7.132 -19.099 1.00 88.19 91 PRO A C 1
ATOM 663 O O . PRO A 1 91 ? 7.449 6.362 -18.142 1.00 88.19 91 PRO A O 1
ATOM 666 N N . TRP A 1 92 ? 7.002 8.401 -18.988 1.00 92.00 92 TRP A N 1
ATOM 667 C CA . TRP A 1 92 ? 6.379 8.951 -17.788 1.00 92.00 92 TRP A CA 1
ATOM 668 C C . TRP A 1 92 ? 5.052 8.251 -17.505 1.00 92.00 92 TRP A C 1
ATOM 670 O O . TRP A 1 92 ? 4.290 7.983 -18.434 1.00 92.00 92 TRP A O 1
ATOM 680 N N . TRP A 1 93 ? 4.749 7.978 -16.236 1.00 90.75 93 TRP A N 1
ATOM 681 C CA . TRP A 1 93 ? 3.469 7.373 -15.855 1.00 90.75 93 TRP A CA 1
ATOM 682 C C . TRP A 1 93 ? 2.477 8.419 -15.354 1.00 90.75 93 TRP A C 1
ATOM 684 O O . TRP A 1 93 ? 2.832 9.283 -14.567 1.00 90.75 93 TRP A O 1
ATOM 694 N N . ASP A 1 94 ? 1.217 8.336 -15.766 1.00 89.25 94 ASP A N 1
ATOM 695 C CA . ASP A 1 94 ? 0.161 9.180 -15.208 1.00 89.25 94 ASP A CA 1
ATOM 696 C C . ASP A 1 94 ? -0.176 8.733 -13.775 1.00 89.25 94 ASP A C 1
ATOM 698 O O . ASP A 1 94 ? -0.825 7.703 -13.559 1.00 89.25 94 ASP A O 1
ATOM 702 N N . ASP A 1 95 ? 0.262 9.521 -12.793 1.00 80.06 95 ASP A N 1
ATOM 703 C CA . ASP A 1 95 ? 0.031 9.285 -11.366 1.00 80.06 95 ASP A CA 1
ATOM 704 C C . ASP A 1 95 ? -1.389 9.668 -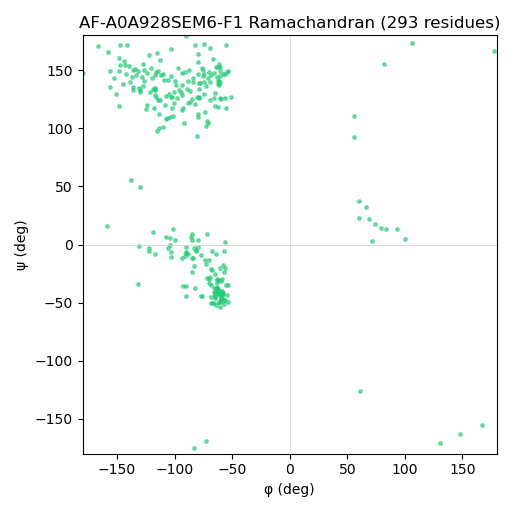10.914 1.00 80.06 95 ASP A C 1
ATOM 706 O O . ASP A 1 95 ? -1.824 9.263 -9.837 1.00 80.06 95 ASP A O 1
ATOM 710 N N . THR A 1 96 ? -2.176 10.333 -11.772 1.00 85.00 96 THR A N 1
ATOM 711 C CA . THR A 1 96 ? -3.624 10.524 -11.572 1.00 85.00 96 THR A CA 1
ATOM 712 C C . THR A 1 96 ? -4.443 9.301 -11.995 1.00 85.00 96 THR A C 1
ATOM 714 O O . THR A 1 96 ? -5.659 9.263 -11.785 1.00 85.00 96 THR A O 1
ATOM 717 N N . ASN A 1 97 ? -3.789 8.292 -12.586 1.00 83.19 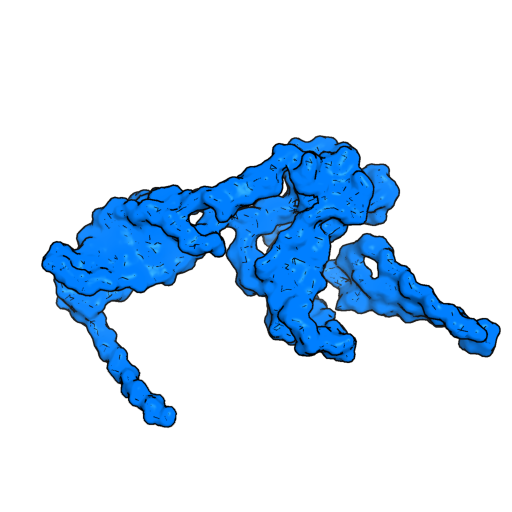97 ASN A N 1
ATOM 718 C CA . ASN A 1 97 ? -4.380 7.046 -13.072 1.00 83.19 97 ASN A CA 1
ATOM 719 C C . ASN A 1 97 ? -5.469 7.212 -14.159 1.00 83.19 97 ASN A C 1
ATOM 721 O O . ASN A 1 97 ? -6.270 6.298 -14.388 1.00 83.19 97 ASN A O 1
ATOM 725 N N . ARG A 1 98 ? -5.499 8.326 -14.899 1.00 85.75 98 ARG A N 1
ATOM 726 C CA . ARG A 1 98 ? -6.552 8.618 -15.893 1.00 85.75 98 ARG A CA 1
ATOM 727 C C . ARG A 1 98 ? -6.224 8.111 -17.295 1.00 85.75 98 ARG A C 1
ATOM 729 O O . ARG A 1 98 ? -7.112 7.625 -17.992 1.00 85.75 98 ARG A O 1
ATOM 736 N N . THR A 1 99 ? -4.960 8.160 -17.687 1.00 89.50 99 THR A N 1
ATOM 737 C CA . THR A 1 99 ? -4.459 7.876 -19.037 1.00 89.50 99 THR A CA 1
ATOM 738 C C . THR A 1 99 ? -3.332 6.848 -18.996 1.00 89.50 99 THR A C 1
ATOM 740 O O . THR A 1 99 ? -2.722 6.646 -17.957 1.00 89.50 99 THR A O 1
ATOM 743 N N . VAL A 1 100 ? -3.105 6.108 -20.084 1.00 87.38 100 VAL A N 1
ATOM 744 C CA . VAL A 1 100 ? -1.962 5.180 -20.185 1.00 87.38 100 VAL A CA 1
ATOM 745 C C . VAL A 1 100 ? -0.778 5.881 -20.862 1.00 87.38 100 VAL A C 1
ATOM 747 O O . VAL A 1 100 ? -1.022 6.686 -21.763 1.00 87.38 100 VAL A O 1
ATOM 750 N N . PRO A 1 101 ? 0.476 5.554 -20.499 1.00 88.12 101 PRO A N 1
ATOM 751 C CA . PRO A 1 101 ? 0.878 4.596 -19.463 1.00 88.12 101 PRO A CA 1
ATOM 752 C C . PRO A 1 101 ? 0.686 5.145 -18.040 1.00 88.12 101 PRO A C 1
ATOM 754 O O . PRO A 1 101 ? 0.838 6.335 -17.792 1.00 88.12 101 PRO A O 1
ATOM 757 N N . ARG A 1 102 ? 0.312 4.265 -17.103 1.00 88.19 102 ARG A N 1
ATOM 758 C CA . ARG A 1 102 ? 0.019 4.603 -15.697 1.00 88.19 102 ARG A CA 1
ATOM 759 C C . ARG A 1 102 ? 0.393 3.472 -14.765 1.00 88.19 102 ARG A C 1
ATOM 761 O O . ARG A 1 102 ? 0.308 2.304 -15.133 1.00 88.19 102 ARG A O 1
ATOM 768 N N . VAL A 1 103 ? 0.669 3.823 -13.523 1.00 86.25 103 VAL A N 1
ATOM 769 C CA . VAL A 1 103 ? 1.140 2.889 -12.502 1.00 86.25 103 VAL A CA 1
ATOM 770 C C . VAL A 1 103 ? 0.150 1.781 -12.139 1.00 86.25 103 VAL A C 1
ATOM 772 O O . VAL A 1 103 ? 0.554 0.628 -12.021 1.00 86.25 103 VAL A O 1
ATOM 775 N N . SER A 1 104 ? -1.160 2.063 -12.097 1.00 88.88 104 SER A N 1
ATOM 776 C CA . SER A 1 104 ? -2.185 1.023 -11.870 1.00 88.88 104 SER A CA 1
ATOM 777 C C . SER A 1 104 ? -2.117 -0.123 -12.881 1.00 88.88 104 SER A C 1
ATOM 779 O O . SER A 1 104 ? -2.638 -1.209 -12.638 1.00 88.88 104 SER A O 1
ATOM 781 N N . ARG A 1 105 ? -1.487 0.108 -14.035 1.00 89.69 105 ARG A N 1
ATOM 782 C CA . ARG A 1 105 ? -1.306 -0.900 -15.063 1.00 89.69 105 ARG A CA 1
ATOM 783 C C . ARG A 1 105 ? -0.200 -1.898 -14.732 1.00 89.69 105 ARG A C 1
ATOM 785 O O . ARG A 1 105 ? -0.428 -3.095 -14.903 1.00 89.69 105 ARG A O 1
ATOM 792 N N . ALA A 1 106 ? 0.936 -1.404 -14.246 1.00 88.06 106 ALA A N 1
ATOM 793 C CA . ALA A 1 106 ? 2.029 -2.226 -13.741 1.00 88.06 106 ALA A CA 1
ATOM 794 C C . ALA A 1 106 ? 1.556 -3.053 -12.536 1.00 88.06 106 ALA A C 1
ATOM 796 O O . ALA A 1 106 ? 1.614 -4.280 -12.569 1.00 88.06 106 ALA A O 1
ATOM 797 N N . VAL A 1 107 ? 0.913 -2.393 -11.566 1.00 92.00 107 VAL A N 1
ATOM 798 C CA . VAL A 1 107 ? 0.364 -3.028 -10.354 1.00 92.00 107 VAL A CA 1
ATOM 799 C C . VAL A 1 107 ? -0.673 -4.114 -10.691 1.00 92.00 107 VAL A C 1
ATOM 801 O O . VAL A 1 107 ? -0.676 -5.189 -10.093 1.00 92.00 107 VAL A O 1
ATOM 804 N N . LEU A 1 108 ? -1.538 -3.893 -11.693 1.00 93.75 108 LEU A N 1
ATOM 805 C CA . LEU A 1 108 ? -2.479 -4.919 -12.166 1.00 93.75 108 LEU A CA 1
ATOM 806 C C . LEU A 1 108 ? -1.761 -6.129 -12.779 1.00 93.75 108 LEU A C 1
ATOM 808 O O . LEU A 1 108 ? -2.184 -7.268 -12.568 1.00 93.75 108 LEU A O 1
ATOM 812 N N . TRP A 1 109 ? -0.712 -5.893 -13.569 1.00 93.31 109 TRP A N 1
ATOM 813 C CA . TRP A 1 109 ? 0.065 -6.968 -14.179 1.00 93.31 109 TRP A CA 1
ATOM 814 C C . TRP A 1 109 ? 0.774 -7.808 -13.113 1.00 93.31 109 TRP A C 1
ATOM 816 O O . TRP A 1 109 ? 0.683 -9.034 -13.148 1.00 93.31 109 TRP A O 1
ATOM 826 N N . GLU A 1 110 ? 1.398 -7.156 -12.131 1.00 94.00 110 GLU A N 1
ATOM 827 C CA . GLU A 1 110 ? 2.026 -7.790 -10.968 1.00 94.00 110 GLU A CA 1
ATOM 828 C C . GLU A 1 110 ? 1.034 -8.640 -10.182 1.00 94.00 110 GLU A C 1
ATOM 830 O O . GLU A 1 110 ? 1.283 -9.825 -9.964 1.00 94.00 110 GLU A O 1
ATOM 835 N N . ASN A 1 111 ? -0.127 -8.078 -9.829 1.00 96.88 111 ASN A N 1
ATOM 836 C CA . ASN A 1 111 ? -1.169 -8.812 -9.116 1.00 96.88 111 ASN A CA 1
ATOM 837 C C . ASN A 1 111 ? -1.599 -10.070 -9.880 1.00 96.88 111 ASN A C 1
ATOM 839 O O . ASN A 1 111 ? -1.640 -11.166 -9.316 1.00 96.88 111 ASN A O 1
ATOM 843 N N . ALA A 1 112 ? -1.862 -9.930 -11.181 1.00 96.25 112 ALA A N 1
ATOM 844 C CA . ALA A 1 112 ? -2.275 -11.043 -12.021 1.00 96.25 112 ALA A CA 1
ATOM 845 C C . ALA A 1 112 ? -1.167 -12.099 -12.186 1.00 96.25 112 ALA A C 1
ATOM 847 O O . ALA A 1 112 ? -1.471 -13.294 -12.197 1.00 96.25 112 ALA A O 1
ATOM 848 N N . LEU A 1 113 ? 0.104 -11.692 -12.284 1.00 94.88 113 LEU A N 1
ATOM 849 C CA . LEU A 1 113 ? 1.245 -12.604 -12.392 1.00 94.88 113 LEU A CA 1
ATOM 850 C C . LEU A 1 113 ? 1.450 -13.366 -11.084 1.00 94.88 113 LEU A C 1
ATOM 852 O O . LEU A 1 113 ? 1.533 -14.592 -11.100 1.00 94.88 113 LEU A O 1
ATOM 856 N N . SER A 1 114 ? 1.493 -12.641 -9.967 1.00 96.81 114 SER A N 1
ATOM 857 C CA . SER A 1 114 ? 1.631 -13.174 -8.611 1.00 96.81 114 SER A CA 1
ATOM 858 C C . SER A 1 114 ? 0.555 -14.222 -8.325 1.00 96.81 114 SER A C 1
ATOM 860 O O . SER A 1 114 ? 0.860 -15.359 -7.952 1.00 96.81 114 SER A O 1
ATOM 862 N N . ALA A 1 115 ? -0.706 -13.888 -8.623 1.00 97.75 115 ALA A N 1
ATOM 863 C CA . ALA A 1 115 ? -1.837 -14.794 -8.465 1.00 97.75 115 ALA A CA 1
ATOM 864 C C . ALA A 1 115 ? -1.753 -16.019 -9.392 1.00 97.75 115 ALA A C 1
ATOM 866 O O . ALA A 1 115 ? -1.960 -17.144 -8.942 1.00 97.75 115 ALA A O 1
ATOM 867 N N . ALA A 1 116 ? -1.434 -15.827 -10.677 1.00 96.56 116 ALA A N 1
ATOM 868 C CA . ALA A 1 116 ? -1.374 -16.921 -11.649 1.00 96.56 116 ALA A CA 1
ATOM 869 C C . ALA A 1 116 ? -0.189 -17.873 -11.413 1.00 96.56 116 ALA A C 1
ATOM 871 O O . ALA A 1 116 ? -0.291 -19.069 -11.689 1.00 96.56 116 ALA A O 1
ATOM 872 N N . ALA A 1 117 ? 0.935 -17.354 -10.919 1.00 93.81 117 ALA A N 1
ATOM 873 C CA . ALA A 1 117 ? 2.122 -18.139 -10.610 1.00 93.81 117 ALA A CA 1
ATOM 874 C C . ALA A 1 117 ? 2.080 -18.768 -9.209 1.00 93.81 117 ALA A C 1
ATOM 876 O O . ALA A 1 117 ? 2.774 -19.756 -8.964 1.00 93.81 117 ALA A O 1
ATOM 877 N N . GLY A 1 118 ? 1.292 -18.196 -8.292 1.00 96.31 118 GLY A N 1
ATOM 878 C CA . GLY A 1 118 ? 1.332 -18.537 -6.871 1.00 96.31 118 GLY A CA 1
ATOM 879 C C . GLY A 1 118 ? 2.658 -18.140 -6.217 1.00 96.31 118 GLY A C 1
ATOM 880 O O . GLY A 1 118 ? 3.137 -18.852 -5.336 1.00 96.31 118 GLY A O 1
ATOM 881 N N . LYS A 1 119 ? 3.282 -17.049 -6.684 1.00 93.06 119 LYS A N 1
ATOM 882 C CA . LYS A 1 119 ? 4.606 -16.576 -6.246 1.00 93.06 119 LYS A CA 1
ATOM 883 C C . LYS A 1 119 ? 4.537 -15.108 -5.856 1.00 93.06 119 LYS A C 1
ATOM 885 O O . LYS A 1 119 ? 3.839 -14.333 -6.498 1.00 93.06 119 LYS A O 1
ATOM 890 N N . ARG A 1 120 ? 5.294 -14.721 -4.828 1.00 96.31 120 ARG A N 1
ATOM 891 C CA . ARG A 1 120 ? 5.524 -13.304 -4.517 1.00 96.31 120 ARG A CA 1
ATOM 892 C C . ARG A 1 120 ? 6.590 -12.725 -5.447 1.00 96.31 120 ARG A C 1
ATOM 894 O O . ARG A 1 120 ? 7.409 -13.464 -5.999 1.00 96.31 120 ARG A O 1
ATOM 901 N N . LEU A 1 121 ? 6.554 -11.408 -5.609 1.00 94.06 121 LEU A N 1
ATOM 902 C CA . LEU A 1 121 ? 7.365 -10.675 -6.569 1.00 94.06 121 LEU A CA 1
ATOM 903 C C . LEU A 1 121 ? 8.416 -9.805 -5.871 1.00 94.06 121 LEU A C 1
ATOM 905 O O . LEU A 1 121 ? 8.161 -9.234 -4.809 1.00 94.06 121 LEU A O 1
ATOM 909 N N . ILE A 1 122 ? 9.580 -9.668 -6.495 1.00 91.75 122 ILE A N 1
ATOM 910 C CA . ILE A 1 122 ? 10.579 -8.647 -6.183 1.00 91.75 122 ILE A CA 1
ATOM 911 C C . ILE A 1 122 ? 10.674 -7.721 -7.390 1.00 91.75 122 ILE A C 1
ATOM 913 O O . ILE A 1 122 ? 10.928 -8.185 -8.501 1.00 91.75 122 ILE A O 1
ATOM 917 N N . LEU A 1 123 ? 10.476 -6.422 -7.171 1.00 89.50 123 LEU A N 1
ATOM 918 C CA . LEU A 1 123 ? 10.662 -5.423 -8.213 1.00 89.50 123 LEU A CA 1
ATOM 919 C C . LEU A 1 123 ? 12.154 -5.111 -8.376 1.00 89.50 123 LEU A C 1
ATOM 921 O O . LEU A 1 123 ? 12.781 -4.550 -7.478 1.00 89.50 123 LEU A O 1
ATOM 925 N N . TRP A 1 124 ? 12.711 -5.494 -9.520 1.00 84.25 124 TRP A N 1
ATOM 926 C CA . TRP A 1 124 ? 14.074 -5.239 -9.961 1.00 84.25 124 TRP A CA 1
ATOM 927 C C . TRP A 1 124 ? 14.122 -5.183 -11.498 1.00 84.25 124 TRP A C 1
ATOM 929 O O . TRP A 1 124 ? 13.660 -6.120 -12.133 1.00 84.25 124 TRP A O 1
ATOM 939 N N . GLN A 1 125 ? 14.701 -4.171 -12.137 1.00 81.12 125 GLN A N 1
ATOM 940 C CA . GLN A 1 125 ? 15.223 -2.940 -11.544 1.00 81.12 125 GLN A CA 1
ATOM 941 C C . GLN A 1 125 ? 14.120 -1.870 -11.430 1.00 81.12 125 GLN A C 1
ATOM 943 O O . GLN A 1 125 ? 13.163 -1.847 -12.212 1.00 81.12 125 GLN A O 1
ATOM 948 N N . VAL A 1 126 ? 14.237 -1.001 -10.420 1.00 88.00 126 VAL A N 1
ATOM 949 C CA . VAL A 1 126 ? 13.458 0.242 -10.295 1.00 88.00 126 VAL A CA 1
ATOM 950 C C . VAL A 1 126 ? 14.447 1.416 -10.341 1.00 88.00 126 VAL A C 1
ATOM 952 O O . VAL A 1 126 ? 15.424 1.388 -9.584 1.00 88.00 126 VAL A O 1
ATOM 955 N N . PRO A 1 127 ? 14.243 2.436 -11.196 1.00 91.75 127 PRO A N 1
ATOM 956 C CA . PRO A 1 127 ? 15.172 3.563 -11.299 1.00 91.75 127 PRO A CA 1
ATOM 957 C C . PRO A 1 127 ? 15.170 4.394 -10.008 1.00 91.75 127 PRO A C 1
ATOM 959 O O . PRO A 1 127 ? 14.218 4.330 -9.233 1.00 91.75 127 PRO A O 1
ATOM 962 N N . SER A 1 128 ? 16.220 5.179 -9.761 1.00 95.38 128 SER A N 1
ATOM 963 C CA . SER A 1 128 ? 16.343 6.000 -8.539 1.00 95.38 128 SER A CA 1
ATOM 964 C C . SER A 1 128 ? 15.967 7.473 -8.731 1.00 95.38 128 SER A C 1
ATOM 966 O O . SER A 1 128 ? 16.097 8.262 -7.799 1.00 95.38 128 SER A O 1
ATOM 968 N N . GLY A 1 129 ? 15.501 7.859 -9.919 1.00 95.75 129 GLY A N 1
ATOM 969 C CA . GLY A 1 129 ? 15.095 9.222 -10.225 1.00 95.75 129 GLY A CA 1
ATOM 970 C C . GLY A 1 129 ? 13.936 9.741 -9.380 1.00 95.75 129 GLY A C 1
ATOM 971 O O . GLY A 1 129 ? 13.096 8.996 -8.873 1.00 95.75 129 GLY A O 1
ATOM 972 N N . ASN A 1 130 ? 13.876 11.062 -9.250 1.00 96.06 130 ASN A N 1
ATOM 973 C CA . ASN A 1 130 ? 12.786 11.769 -8.589 1.00 96.06 130 ASN A CA 1
ATOM 974 C C . ASN A 1 130 ? 12.568 13.142 -9.234 1.00 96.06 130 ASN A C 1
ATOM 976 O O . ASN A 1 130 ? 13.445 13.680 -9.904 1.00 96.06 130 ASN A O 1
ATOM 980 N N . MET A 1 131 ? 11.396 13.736 -9.022 1.00 96.06 131 MET A N 1
ATOM 981 C CA . MET A 1 131 ? 10.976 14.945 -9.742 1.00 96.06 131 MET A CA 1
ATOM 982 C C . MET A 1 131 ? 11.769 16.224 -9.425 1.00 96.06 131 MET A C 1
ATOM 984 O O . MET A 1 131 ? 11.521 17.240 -10.072 1.00 96.06 131 MET A O 1
ATOM 988 N N . SER A 1 132 ? 12.690 16.202 -8.456 1.00 97.00 132 SER A N 1
ATOM 989 C CA . SER A 1 132 ? 13.489 17.375 -8.070 1.00 97.00 132 SER A CA 1
ATOM 990 C C . SER A 1 132 ? 14.815 17.525 -8.829 1.00 97.00 132 SER A C 1
ATOM 992 O O . SER A 1 132 ? 15.482 18.545 -8.677 1.00 97.00 132 SER A O 1
ATOM 994 N N . LEU A 1 133 ? 15.189 16.531 -9.639 1.00 97.69 133 LEU A N 1
ATOM 995 C CA . LEU A 1 133 ? 16.461 16.486 -10.368 1.00 97.69 133 LEU A CA 1
ATOM 996 C C . LEU A 1 133 ? 16.430 17.299 -11.681 1.00 97.69 133 LEU A C 1
ATOM 998 O O . LEU A 1 133 ? 15.376 17.787 -12.093 1.00 97.69 133 LEU A O 1
ATOM 1002 N N . ASP A 1 134 ? 17.583 17.471 -12.333 1.00 97.00 134 ASP A N 1
ATOM 1003 C CA . ASP A 1 134 ? 17.782 18.416 -13.448 1.00 97.00 134 ASP A CA 1
ATOM 1004 C C . ASP A 1 134 ? 17.923 17.775 -14.843 1.00 97.00 134 ASP A C 1
ATOM 1006 O O . ASP A 1 134 ? 18.156 18.482 -15.823 1.00 97.00 134 ASP A O 1
ATOM 1010 N N . ASP A 1 135 ? 17.726 16.460 -14.945 1.00 96.69 135 ASP A N 1
ATOM 1011 C CA . ASP A 1 135 ? 17.896 15.648 -16.157 1.00 96.69 135 ASP A CA 1
ATOM 1012 C C . ASP A 1 135 ? 19.314 15.670 -16.748 1.00 96.69 135 ASP A C 1
ATOM 1014 O O . ASP A 1 135 ? 19.509 15.624 -17.965 1.00 96.69 135 ASP A O 1
ATOM 1018 N N . THR A 1 136 ? 20.329 15.684 -15.883 1.00 95.88 136 THR A N 1
ATOM 1019 C CA . THR A 1 136 ? 21.730 15.477 -16.275 1.00 95.88 136 THR A CA 1
ATOM 1020 C C . THR A 1 136 ? 22.214 14.065 -15.933 1.00 95.88 136 THR A C 1
ATOM 1022 O O . THR A 1 136 ? 21.535 13.308 -15.242 1.00 95.88 136 THR A O 1
ATOM 1025 N N . CYS A 1 137 ? 23.388 13.668 -16.444 1.00 95.38 137 CYS A N 1
ATOM 1026 C CA . CYS A 1 137 ? 23.989 12.370 -16.118 1.00 95.38 137 CYS A CA 1
ATOM 1027 C C . CYS A 1 137 ? 24.027 12.172 -14.591 1.00 95.38 137 CYS A C 1
ATOM 1029 O O . CYS A 1 137 ? 24.559 13.024 -13.884 1.00 95.38 137 CYS A O 1
ATOM 1031 N N . GLN A 1 138 ? 23.486 11.045 -14.116 1.00 95.69 138 GLN A N 1
ATOM 1032 C CA . GLN A 1 138 ? 23.300 10.659 -12.708 1.00 95.69 138 GLN A CA 1
ATOM 1033 C C . GLN A 1 138 ? 22.216 11.439 -11.937 1.00 95.69 138 GLN A C 1
ATOM 1035 O O . GLN A 1 138 ? 22.014 11.168 -10.753 1.00 95.69 138 GLN A O 1
ATOM 1040 N N . HIS A 1 139 ? 21.485 12.345 -12.590 1.00 96.81 139 HIS A N 1
ATOM 1041 C CA . HIS A 1 139 ? 20.463 13.215 -11.998 1.00 96.81 139 HIS A CA 1
ATOM 1042 C C . HIS A 1 139 ? 19.215 13.313 -12.892 1.00 96.81 139 HIS A C 1
ATOM 1044 O O . HIS A 1 139 ? 18.780 14.398 -13.277 1.00 96.81 139 HIS A O 1
ATOM 1050 N N . TYR A 1 140 ? 18.613 12.179 -13.234 1.00 97.31 140 TYR A N 1
ATOM 1051 C CA . TYR A 1 140 ? 17.401 12.129 -14.049 1.00 97.31 140 TYR A CA 1
ATOM 1052 C C . TYR A 1 140 ? 16.128 12.082 -13.219 1.00 97.31 140 TYR A C 1
ATOM 1054 O O . TYR A 1 140 ? 16.008 11.321 -12.257 1.00 97.31 140 TYR A O 1
ATOM 1062 N N . ARG A 1 141 ? 15.133 12.858 -13.641 1.00 97.31 141 ARG A N 1
ATOM 1063 C CA . ARG A 1 141 ? 13.805 12.849 -13.047 1.00 97.31 141 ARG A CA 1
ATOM 1064 C C . ARG A 1 141 ? 13.063 11.559 -13.379 1.00 97.31 141 ARG A C 1
ATOM 1066 O O . ARG A 1 141 ? 13.124 11.040 -14.494 1.00 97.31 141 ARG A O 1
ATOM 1073 N N . ASP A 1 142 ? 12.299 11.079 -12.406 1.00 95.50 142 ASP A N 1
ATOM 1074 C CA . ASP A 1 142 ? 11.380 9.956 -12.562 1.00 95.50 142 ASP A CA 1
ATOM 1075 C C . ASP A 1 142 ? 10.218 10.083 -11.571 1.00 95.50 142 ASP A C 1
ATOM 1077 O O . ASP A 1 142 ? 10.406 10.532 -10.440 1.00 95.50 142 ASP A O 1
ATOM 1081 N N . ASN A 1 143 ? 9.007 9.706 -11.980 1.00 93.62 143 ASN A N 1
ATOM 1082 C CA . ASN A 1 143 ? 7.826 9.776 -11.119 1.00 93.62 143 ASN A CA 1
ATOM 1083 C C . ASN A 1 143 ? 7.384 8.418 -10.553 1.00 93.62 143 ASN A C 1
ATOM 1085 O O . ASN A 1 143 ? 6.508 8.368 -9.687 1.00 93.62 143 ASN A O 1
ATOM 1089 N N . ARG A 1 144 ? 8.001 7.317 -10.988 1.00 92.12 144 ARG A N 1
ATOM 1090 C CA . ARG A 1 144 ? 7.644 5.955 -10.577 1.00 92.12 144 ARG A CA 1
ATOM 1091 C C . ARG A 1 144 ? 8.144 5.628 -9.166 1.00 92.12 144 ARG A C 1
ATOM 1093 O O . ARG A 1 144 ? 7.330 5.143 -8.379 1.00 92.12 144 ARG A O 1
ATOM 1100 N N . PRO A 1 145 ? 9.390 5.964 -8.764 1.00 92.75 145 PRO A N 1
ATOM 1101 C CA . PRO A 1 145 ? 9.845 5.763 -7.384 1.00 92.75 145 PRO A CA 1
ATOM 1102 C C . PRO A 1 145 ? 8.966 6.484 -6.363 1.00 92.75 145 PRO A C 1
ATOM 1104 O O . PRO A 1 145 ? 8.574 5.906 -5.352 1.00 92.75 145 PRO A O 1
ATOM 1107 N N . ALA A 1 146 ? 8.569 7.724 -6.664 1.00 91.31 146 ALA A N 1
ATOM 1108 C CA . ALA A 1 146 ? 7.682 8.501 -5.802 1.00 91.31 146 ALA A CA 1
ATOM 1109 C C . ALA A 1 146 ? 6.290 7.868 -5.637 1.00 91.31 146 ALA A C 1
ATOM 1111 O O . ALA A 1 146 ? 5.663 8.037 -4.591 1.00 91.31 146 ALA A O 1
ATOM 1112 N N . TYR A 1 147 ? 5.783 7.140 -6.638 1.00 90.56 147 TYR A N 1
ATOM 1113 C CA . TYR A 1 147 ? 4.576 6.338 -6.450 1.00 90.56 147 TYR A CA 1
ATOM 1114 C C . TYR A 1 147 ? 4.834 5.177 -5.491 1.00 90.56 147 TYR A C 1
ATOM 1116 O O . TYR A 1 147 ? 4.093 5.012 -4.528 1.00 90.56 147 TYR A O 1
ATOM 1124 N N . ALA A 1 148 ? 5.895 4.402 -5.717 1.00 91.19 148 ALA A N 1
ATOM 1125 C CA . ALA A 1 148 ? 6.191 3.230 -4.900 1.00 91.19 148 ALA A CA 1
ATOM 1126 C C . ALA A 1 148 ? 6.279 3.548 -3.398 1.00 91.19 148 ALA A C 1
ATOM 1128 O O . ALA A 1 148 ? 5.700 2.828 -2.587 1.00 91.19 148 ALA A O 1
ATOM 1129 N N . PHE A 1 149 ? 6.935 4.654 -3.035 1.00 91.31 149 PHE A N 1
ATOM 1130 C CA . PHE A 1 149 ? 7.046 5.081 -1.637 1.00 91.31 149 PHE A CA 1
ATOM 1131 C C . PHE A 1 149 ? 5.742 5.628 -1.038 1.00 91.31 149 PHE A C 1
ATOM 1133 O O . PHE A 1 149 ? 5.527 5.485 0.160 1.00 91.31 149 PHE A O 1
ATOM 1140 N N . ARG A 1 150 ? 4.852 6.220 -1.847 1.00 89.44 150 ARG A N 1
ATOM 1141 C CA . ARG A 1 150 ? 3.535 6.710 -1.388 1.00 89.44 150 ARG A CA 1
ATOM 1142 C C . ARG A 1 150 ? 2.461 5.625 -1.332 1.00 89.44 150 ARG A C 1
ATOM 1144 O O . ARG A 1 150 ? 1.431 5.824 -0.699 1.00 89.44 150 ARG A O 1
ATOM 1151 N N . HIS A 1 151 ? 2.681 4.508 -2.019 1.00 89.31 151 HIS A N 1
ATOM 1152 C CA . HIS A 1 151 ? 1.698 3.440 -2.184 1.00 89.31 151 HIS A CA 1
ATOM 1153 C C . HIS A 1 151 ? 2.270 2.047 -1.853 1.00 89.31 151 HIS A C 1
ATOM 1155 O O . HIS A 1 151 ? 2.072 1.104 -2.626 1.00 89.31 151 HIS A O 1
ATOM 1161 N N . PRO A 1 152 ? 2.947 1.854 -0.701 1.00 90.50 152 PRO A N 1
ATOM 1162 C CA . PRO A 1 152 ? 3.537 0.558 -0.357 1.00 90.50 152 PRO A CA 1
ATOM 1163 C C . PRO A 1 152 ? 2.480 -0.552 -0.227 1.00 90.50 152 PRO A C 1
ATOM 1165 O O . PRO A 1 152 ? 2.747 -1.712 -0.546 1.00 90.50 152 PRO A O 1
ATOM 1168 N N . ARG A 1 153 ? 1.255 -0.201 0.190 1.00 90.50 153 ARG A N 1
ATOM 1169 C CA . ARG A 1 153 ? 0.121 -1.131 0.274 1.00 90.50 153 ARG A CA 1
ATOM 1170 C C . ARG A 1 153 ? -0.303 -1.664 -1.097 1.00 90.50 153 ARG A C 1
ATOM 1172 O O . ARG A 1 153 ? -0.506 -2.869 -1.209 1.00 90.50 153 ARG A O 1
ATOM 1179 N N . ASP A 1 154 ? -0.384 -0.815 -2.122 1.00 91.44 154 ASP A N 1
ATOM 1180 C CA . ASP A 1 154 ? -0.772 -1.235 -3.479 1.00 91.44 154 ASP A CA 1
ATOM 1181 C C . ASP A 1 154 ? 0.185 -2.309 -4.011 1.00 91.44 154 ASP A C 1
ATOM 1183 O O . ASP A 1 154 ? -0.242 -3.320 -4.568 1.00 91.44 154 ASP A O 1
ATOM 1187 N N . LEU A 1 155 ? 1.488 -2.120 -3.779 1.00 92.94 155 LEU A N 1
ATOM 1188 C CA . LEU A 1 155 ? 2.529 -3.063 -4.189 1.00 92.94 155 LEU A CA 1
ATOM 1189 C C . LEU A 1 155 ? 2.445 -4.374 -3.400 1.00 92.94 155 LEU A C 1
ATOM 1191 O O . LEU A 1 155 ? 2.475 -5.460 -3.986 1.00 92.94 155 LEU A O 1
ATOM 1195 N N . TYR A 1 156 ? 2.264 -4.293 -2.080 1.00 93.69 156 TYR A N 1
ATOM 1196 C CA . TYR A 1 156 ? 2.095 -5.476 -1.236 1.00 93.69 156 TYR A CA 1
ATOM 1197 C C . TYR A 1 156 ? 0.859 -6.304 -1.615 1.00 93.69 156 TYR A C 1
ATOM 1199 O O . TYR A 1 156 ? 0.921 -7.536 -1.694 1.00 93.69 156 TYR A O 1
ATOM 1207 N N . GLU A 1 157 ? -0.265 -5.639 -1.885 1.00 94.25 157 GLU A N 1
ATOM 1208 C CA . GLU A 1 157 ? -1.514 -6.274 -2.312 1.00 94.25 157 GLU A CA 1
ATOM 1209 C C . GLU A 1 157 ? -1.412 -6.839 -3.742 1.00 94.25 157 GLU A C 1
ATOM 1211 O O . GLU A 1 157 ? -1.981 -7.895 -4.032 1.00 94.25 157 GLU A O 1
ATOM 1216 N N . ALA A 1 158 ? -0.595 -6.238 -4.614 1.00 95.50 158 ALA A N 1
ATOM 1217 C CA . ALA A 1 158 ? -0.190 -6.839 -5.888 1.00 95.50 158 ALA A CA 1
ATOM 1218 C C . ALA A 1 158 ? 0.764 -8.039 -5.727 1.00 95.50 158 ALA A C 1
ATOM 1220 O O . ALA A 1 158 ? 0.942 -8.846 -6.637 1.00 95.50 158 ALA A O 1
ATOM 1221 N N . GLY A 1 159 ? 1.322 -8.230 -4.536 1.00 96.62 159 GLY A N 1
ATOM 1222 C CA . GLY A 1 159 ? 2.194 -9.344 -4.195 1.00 96.62 159 GLY A CA 1
ATOM 1223 C C . GLY A 1 159 ? 3.677 -9.076 -4.369 1.00 96.62 159 GLY A C 1
ATOM 1224 O O . GLY A 1 159 ? 4.461 -10.022 -4.276 1.00 96.62 159 GLY A O 1
ATOM 1225 N N . VAL A 1 160 ? 4.058 -7.815 -4.545 1.00 95.81 160 VAL A N 1
ATOM 1226 C CA . VAL A 1 160 ? 5.437 -7.355 -4.423 1.00 95.81 160 VAL A CA 1
ATOM 1227 C C . VAL A 1 160 ? 5.821 -7.305 -2.945 1.00 95.81 160 VAL A C 1
ATOM 1229 O O . VAL A 1 160 ? 5.101 -6.749 -2.122 1.00 95.81 160 VAL A O 1
ATOM 1232 N N . ILE A 1 161 ? 6.958 -7.901 -2.593 1.00 93.88 161 ILE A N 1
ATOM 1233 C CA . ILE A 1 161 ? 7.452 -7.964 -1.207 1.00 93.88 161 ILE A CA 1
ATOM 1234 C C . ILE A 1 161 ? 8.786 -7.241 -1.002 1.00 93.88 161 ILE A C 1
ATOM 1236 O O . ILE A 1 161 ? 9.228 -7.099 0.133 1.00 93.88 161 ILE A O 1
ATOM 1240 N N . ALA A 1 162 ? 9.432 -6.800 -2.083 1.00 92.12 162 ALA A N 1
ATOM 1241 C CA . ALA A 1 162 ? 10.641 -5.988 -2.033 1.00 92.12 162 ALA A CA 1
ATOM 1242 C C . ALA A 1 162 ? 10.807 -5.178 -3.323 1.00 92.12 162 ALA A C 1
ATOM 1244 O O . ALA A 1 162 ? 10.404 -5.626 -4.399 1.00 92.12 162 ALA A O 1
ATOM 1245 N N . LEU A 1 163 ? 11.427 -4.004 -3.199 1.00 92.19 163 LEU A N 1
ATOM 1246 C CA . LEU A 1 163 ? 11.826 -3.139 -4.306 1.00 92.19 163 LEU A CA 1
ATOM 1247 C C . LEU A 1 163 ? 13.336 -2.933 -4.242 1.00 92.19 163 LEU A C 1
ATOM 1249 O O . LEU A 1 163 ? 13.874 -2.596 -3.188 1.00 92.19 163 LEU A O 1
ATOM 1253 N N . LEU A 1 164 ? 14.008 -3.123 -5.371 1.00 91.56 164 LEU A N 1
ATOM 1254 C CA . LEU A 1 164 ? 15.448 -2.964 -5.506 1.00 91.56 164 LEU A CA 1
ATOM 1255 C C . LEU A 1 164 ? 15.741 -1.780 -6.432 1.00 91.56 164 LEU A C 1
ATOM 1257 O O . LEU A 1 164 ? 15.663 -1.890 -7.659 1.00 91.56 164 LEU A O 1
ATOM 1261 N N . PHE A 1 165 ? 16.072 -0.643 -5.817 1.00 91.94 165 PHE A N 1
ATOM 1262 C CA . PHE A 1 165 ? 16.428 0.585 -6.520 1.00 91.94 165 PHE A CA 1
ATOM 1263 C C . PHE A 1 165 ? 17.860 0.541 -7.056 1.00 91.94 165 PHE A C 1
ATOM 1265 O O . PHE A 1 165 ? 18.784 0.122 -6.356 1.00 91.94 165 PHE A O 1
ATOM 1272 N N . GLY A 1 166 ? 18.059 1.038 -8.273 1.00 86.88 166 GLY A N 1
ATOM 1273 C CA . GLY A 1 166 ? 19.387 1.330 -8.797 1.00 86.88 166 GLY A CA 1
ATOM 1274 C C . GLY A 1 166 ? 19.361 1.841 -10.232 1.00 86.88 166 GLY A C 1
ATOM 1275 O O . GLY A 1 166 ? 18.367 1.687 -10.938 1.00 86.88 166 GLY A O 1
ATOM 1276 N N . GLY A 1 167 ? 20.492 2.386 -10.672 1.00 83.94 167 GLY A N 1
ATOM 1277 C CA . GLY A 1 167 ? 20.702 2.750 -12.069 1.00 83.94 167 GLY A CA 1
ATOM 1278 C C . GLY A 1 167 ? 21.041 1.530 -12.927 1.00 83.94 167 GLY A C 1
ATOM 1279 O O . GLY A 1 167 ? 21.872 0.710 -12.530 1.00 83.94 167 GLY A O 1
ATOM 1280 N N . GLY A 1 168 ? 20.408 1.396 -14.093 1.00 84.06 168 GLY A N 1
ATOM 1281 C CA . GLY A 1 168 ? 20.716 0.325 -15.049 1.00 84.06 168 GLY A CA 1
ATOM 1282 C C . GLY A 1 168 ? 21.802 0.684 -16.075 1.00 84.06 168 GLY A C 1
ATOM 1283 O O . GLY A 1 168 ? 22.229 -0.177 -16.843 1.00 84.06 168 GLY A O 1
ATOM 1284 N N . ALA A 1 169 ? 22.265 1.939 -16.103 1.00 87.62 169 ALA A N 1
ATOM 1285 C CA . ALA A 1 169 ? 23.384 2.406 -16.925 1.00 87.62 169 ALA A CA 1
ATOM 1286 C C . ALA A 1 169 ? 24.272 3.422 -16.197 1.00 87.62 169 ALA A C 1
ATOM 1288 O O . ALA A 1 169 ? 23.956 3.888 -15.102 1.00 87.62 169 ALA A O 1
ATOM 1289 N N . ALA A 1 170 ? 25.400 3.761 -16.826 1.00 91.12 170 ALA A N 1
ATOM 1290 C CA . ALA A 1 170 ? 26.459 4.570 -16.233 1.00 91.12 170 ALA A CA 1
ATOM 1291 C C . ALA A 1 170 ? 26.024 6.001 -15.884 1.00 91.12 170 ALA A C 1
ATOM 1293 O O . ALA A 1 170 ? 26.557 6.559 -14.928 1.00 91.12 170 ALA A O 1
ATOM 1294 N N . CYS A 1 171 ? 25.076 6.590 -16.613 1.00 94.00 171 CYS A N 1
ATOM 1295 C CA . CYS A 1 171 ? 24.491 7.892 -16.305 1.00 94.00 171 CYS A CA 1
ATOM 1296 C C . CYS A 1 171 ? 23.087 7.808 -15.693 1.00 94.00 171 CYS A C 1
ATOM 1298 O O . CYS A 1 171 ? 22.491 8.854 -15.469 1.00 94.00 171 CYS A O 1
ATOM 1300 N N . SER A 1 172 ? 22.539 6.630 -15.382 1.00 93.44 172 SER A N 1
ATOM 1301 C CA . SER A 1 172 ? 21.258 6.558 -14.656 1.00 93.44 172 SER A CA 1
ATOM 1302 C C . SER A 1 172 ? 21.381 7.161 -13.254 1.00 93.44 172 SER A C 1
ATOM 1304 O O . SER A 1 172 ? 22.462 7.126 -12.664 1.00 93.44 172 SER A O 1
ATOM 1306 N N . THR A 1 173 ? 20.283 7.680 -12.703 1.00 96.31 173 THR A N 1
ATOM 1307 C CA . THR A 1 173 ? 20.266 8.129 -11.305 1.00 96.31 173 THR A CA 1
ATOM 1308 C C . THR A 1 173 ? 20.563 6.949 -10.386 1.00 96.31 173 THR A C 1
ATOM 1310 O O . THR A 1 173 ? 20.029 5.852 -10.569 1.00 96.31 173 THR A O 1
ATOM 1313 N N . GLN A 1 174 ? 21.397 7.169 -9.373 1.00 94.69 174 GLN A N 1
ATOM 1314 C CA . GLN A 1 174 ? 21.697 6.192 -8.332 1.00 94.69 174 GLN A CA 1
ATOM 1315 C C . GLN A 1 174 ? 21.151 6.659 -6.979 1.00 94.69 174 GLN A C 1
ATOM 1317 O O . GLN A 1 174 ? 21.010 7.861 -6.765 1.00 94.69 174 GLN A O 1
ATOM 1322 N N . PRO A 1 175 ? 20.944 5.751 -6.005 1.00 94.25 175 PRO A N 1
ATOM 1323 C CA . PRO A 1 175 ? 20.592 6.151 -4.641 1.00 94.25 175 PRO A CA 1
ATOM 1324 C C . PRO A 1 175 ? 21.610 7.106 -3.994 1.00 94.25 175 PRO A C 1
ATOM 1326 O O . PRO A 1 175 ? 21.275 7.836 -3.075 1.00 94.25 175 PRO A O 1
ATOM 1329 N N . SER A 1 176 ? 22.865 7.110 -4.457 1.00 95.50 176 SER A N 1
ATOM 1330 C CA . SER A 1 176 ? 23.900 8.041 -3.992 1.00 95.50 176 SER A CA 1
ATOM 1331 C C . SER A 1 176 ? 23.876 9.406 -4.688 1.00 95.50 176 SER A C 1
ATOM 1333 O O . SER A 1 176 ? 24.604 10.302 -4.268 1.00 95.50 176 SER A O 1
ATOM 1335 N N . THR A 1 177 ? 23.114 9.558 -5.773 1.00 97.12 177 THR A N 1
ATOM 1336 C CA . THR A 1 177 ? 23.043 10.786 -6.581 1.00 97.12 177 THR A CA 1
ATOM 1337 C C . THR A 1 177 ? 21.626 11.351 -6.675 1.00 97.12 177 THR A C 1
ATOM 1339 O O . THR A 1 177 ? 21.439 12.439 -7.190 1.00 97.12 177 THR A O 1
ATOM 1342 N 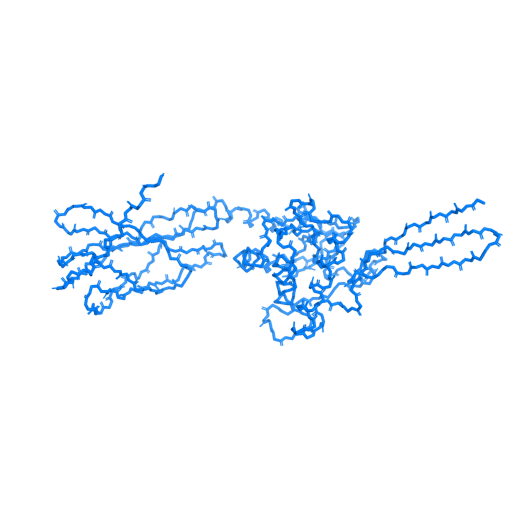N . ASP A 1 178 ? 20.615 10.698 -6.106 1.00 96.88 178 ASP A N 1
ATOM 1343 C CA . ASP A 1 178 ? 19.211 11.132 -6.148 1.00 96.88 178 ASP A CA 1
ATOM 1344 C C . ASP A 1 178 ? 18.883 12.369 -5.280 1.00 96.88 178 ASP A C 1
ATOM 1346 O O . ASP A 1 178 ? 17.714 12.702 -5.077 1.00 96.88 178 ASP A O 1
ATOM 1350 N N . GLY A 1 179 ? 19.896 13.044 -4.732 1.00 96.88 179 GLY A N 1
ATOM 1351 C CA . GLY A 1 179 ? 19.722 14.169 -3.813 1.00 96.88 179 GLY A CA 1
ATOM 1352 C C . GLY A 1 179 ? 19.265 13.767 -2.406 1.00 96.88 179 GLY A C 1
ATOM 1353 O O . GLY A 1 179 ? 18.782 14.623 -1.668 1.00 96.88 179 GLY A O 1
ATOM 1354 N N . GLY A 1 180 ? 19.404 12.493 -2.021 1.00 96.88 180 GLY A N 1
ATOM 1355 C CA . GLY A 1 180 ? 18.981 11.970 -0.719 1.00 96.88 180 GLY A CA 1
ATOM 1356 C C . GLY A 1 180 ? 17.496 11.604 -0.658 1.00 96.88 180 GLY A C 1
ATOM 1357 O O . GLY A 1 180 ? 16.965 11.398 0.434 1.00 96.88 180 GLY A O 1
ATOM 1358 N N . PHE A 1 181 ? 16.811 11.521 -1.802 1.00 96.19 181 PHE A N 1
ATOM 1359 C CA . PHE A 1 181 ? 15.378 11.236 -1.859 1.00 96.19 181 PHE A CA 1
ATOM 1360 C C . PHE A 1 181 ? 15.046 9.871 -1.246 1.00 96.19 181 PHE A C 1
ATOM 1362 O O . PHE A 1 181 ? 14.234 9.805 -0.326 1.00 96.19 181 PHE A O 1
ATOM 1369 N N . ILE A 1 182 ? 15.700 8.795 -1.694 1.00 95.06 182 ILE A N 1
ATOM 1370 C CA . ILE A 1 182 ? 15.507 7.435 -1.170 1.00 95.06 182 ILE A CA 1
ATOM 1371 C C . ILE A 1 182 ? 15.886 7.369 0.311 1.00 95.06 182 ILE A C 1
ATOM 1373 O O . ILE A 1 182 ? 15.186 6.723 1.090 1.00 95.06 182 ILE A O 1
ATOM 1377 N N . GLN A 1 183 ? 16.954 8.061 0.721 1.00 95.38 183 GLN A N 1
ATOM 1378 C CA . GLN A 1 183 ? 17.342 8.128 2.130 1.00 95.38 183 GLN A CA 1
ATOM 1379 C C . GLN A 1 183 ? 16.225 8.740 2.988 1.00 95.38 183 GLN A C 1
ATOM 1381 O O . GLN A 1 183 ? 15.858 8.151 3.999 1.00 95.38 183 GLN A O 1
ATOM 1386 N N . ALA A 1 184 ? 15.626 9.852 2.551 1.00 95.25 184 ALA A N 1
ATOM 1387 C CA . ALA A 1 184 ? 14.518 10.489 3.261 1.00 95.25 184 ALA A CA 1
ATOM 1388 C C . ALA A 1 184 ? 13.270 9.589 3.349 1.00 95.25 184 ALA A C 1
ATOM 1390 O O . ALA A 1 184 ? 12.553 9.619 4.347 1.00 95.25 184 ALA A O 1
ATOM 1391 N N . GLN A 1 185 ? 13.011 8.754 2.334 1.00 93.69 185 GLN A N 1
ATOM 1392 C CA . GLN A 1 185 ? 11.946 7.742 2.416 1.00 93.69 185 GLN A CA 1
ATOM 1393 C C . GLN A 1 185 ? 12.284 6.636 3.422 1.00 93.69 185 GLN A C 1
ATOM 1395 O O . GLN A 1 185 ? 11.398 6.137 4.114 1.00 93.69 185 GLN A O 1
ATOM 1400 N N . GLY A 1 186 ? 13.566 6.279 3.534 1.00 92.50 186 GLY A N 1
ATOM 1401 C CA . GLY A 1 186 ? 14.065 5.415 4.598 1.00 92.50 186 GLY A CA 1
ATOM 1402 C C . GLY A 1 186 ? 13.799 6.003 5.981 1.00 92.50 186 GLY A C 1
ATOM 1403 O O . GLY A 1 186 ? 13.295 5.291 6.841 1.00 92.50 186 GLY A O 1
ATOM 1404 N N . ASP A 1 187 ? 14.061 7.295 6.184 1.00 93.62 187 ASP A N 1
ATOM 1405 C CA . ASP A 1 187 ? 13.801 7.962 7.466 1.00 93.62 187 ASP A CA 1
ATOM 1406 C C . ASP A 1 187 ? 12.314 7.893 7.853 1.00 93.62 187 ASP A C 1
ATOM 1408 O O . ASP A 1 187 ? 12.006 7.571 8.998 1.00 93.62 187 ASP A O 1
ATOM 1412 N N . ILE A 1 188 ? 11.392 8.084 6.898 1.00 92.50 188 ILE A N 1
ATOM 1413 C CA . ILE A 1 188 ? 9.944 7.897 7.122 1.00 92.50 188 ILE A CA 1
ATOM 1414 C C . ILE A 1 188 ? 9.644 6.453 7.548 1.00 92.50 188 ILE A C 1
ATOM 1416 O O . ILE A 1 188 ? 9.040 6.223 8.594 1.00 92.50 188 ILE A O 1
ATOM 1420 N N . ALA A 1 189 ? 10.166 5.470 6.810 1.00 90.94 189 ALA A N 1
ATOM 1421 C CA . ALA A 1 189 ? 10.006 4.053 7.136 1.00 90.94 189 ALA A CA 1
ATOM 1422 C C . ALA A 1 189 ? 10.675 3.636 8.467 1.00 90.94 189 ALA A C 1
ATOM 1424 O O . ALA A 1 189 ? 10.481 2.512 8.936 1.00 90.94 189 ALA A O 1
ATOM 1425 N N . TYR A 1 190 ? 11.460 4.523 9.090 1.00 92.00 190 TYR A N 1
ATOM 1426 C CA . TYR A 1 190 ? 12.065 4.345 10.409 1.00 92.00 190 TYR A CA 1
ATOM 1427 C C . TYR A 1 190 ? 11.623 5.383 11.457 1.00 92.00 190 TYR A C 1
ATOM 1429 O O . TYR A 1 190 ? 12.021 5.252 12.618 1.00 92.00 190 TYR A O 1
ATOM 1437 N N . ASP A 1 191 ? 10.592 6.195 11.181 1.00 94.25 191 ASP A N 1
ATOM 1438 C CA . ASP A 1 191 ? 9.875 7.015 12.176 1.00 94.25 191 ASP A CA 1
ATOM 1439 C C . ASP A 1 191 ? 8.461 6.469 12.498 1.00 94.25 191 ASP A C 1
ATOM 1441 O O . ASP A 1 191 ? 7.727 6.145 11.567 1.00 94.25 191 ASP A O 1
ATOM 1445 N N . PRO A 1 192 ? 8.065 6.246 13.770 1.00 95.56 192 PRO A N 1
ATOM 1446 C CA . PRO A 1 192 ? 6.707 5.805 14.094 1.00 95.56 192 PRO A CA 1
ATOM 1447 C C . PRO A 1 192 ? 5.641 6.830 13.672 1.00 95.56 192 PRO A C 1
ATOM 1449 O O . PRO A 1 192 ? 5.904 8.032 13.724 1.00 95.56 192 PRO A O 1
ATOM 1452 N N . PRO A 1 193 ? 4.400 6.400 13.380 1.00 97.38 193 PRO A N 1
ATOM 1453 C CA . PRO A 1 193 ? 3.342 7.329 13.000 1.00 97.38 193 PRO A CA 1
ATOM 1454 C C . PRO A 1 193 ? 3.021 8.362 14.088 1.00 97.38 193 PRO A C 1
ATOM 1456 O O . PRO A 1 193 ? 3.116 8.104 15.296 1.00 97.38 193 PRO A O 1
ATOM 1459 N N . ALA A 1 194 ? 2.536 9.517 13.653 1.00 97.31 194 ALA A N 1
ATOM 1460 C CA . ALA A 1 194 ? 1.953 10.549 14.483 1.00 97.31 194 ALA A CA 1
ATOM 1461 C C . ALA A 1 194 ? 0.722 10.037 15.248 1.00 97.31 194 ALA A C 1
ATOM 1463 O O . ALA A 1 194 ? -0.044 9.176 14.804 1.00 97.31 194 ALA A O 1
ATOM 1464 N N . GLN A 1 195 ? 0.506 10.612 16.432 1.00 98.25 195 GLN A N 1
ATOM 1465 C CA . GLN A 1 195 ? -0.653 10.312 17.266 1.00 98.25 195 GLN A CA 1
ATOM 1466 C C . GLN A 1 195 ? -1.962 10.665 16.526 1.00 98.25 195 GLN A C 1
ATOM 1468 O O . GLN A 1 195 ? -2.141 11.820 16.132 1.00 98.25 195 GLN A O 1
ATOM 1473 N N . PRO A 1 196 ? -2.920 9.726 16.400 1.00 98.38 196 PRO A N 1
ATOM 1474 C CA . PRO A 1 196 ? -4.210 10.014 15.787 1.00 98.38 196 PRO A CA 1
ATOM 1475 C C . PRO A 1 196 ? -5.003 11.060 16.577 1.00 98.38 196 PRO A C 1
ATOM 1477 O O . PRO A 1 196 ? -5.003 11.069 17.814 1.00 98.38 196 PRO A O 1
ATOM 1480 N N . SER A 1 197 ? -5.739 11.912 15.863 1.00 98.12 197 SER A N 1
ATOM 1481 C CA . SER A 1 197 ? -6.528 13.005 16.443 1.00 98.12 197 SER A CA 1
ATOM 1482 C C . SER A 1 197 ? -8.011 12.910 16.072 1.00 98.12 197 SER A C 1
ATOM 1484 O O . SER A 1 197 ? -8.399 12.185 15.159 1.00 98.12 197 SER A O 1
ATOM 1486 N N . GLY A 1 198 ? -8.869 13.628 16.803 1.00 97.94 198 GLY A N 1
ATOM 1487 C CA . GLY A 1 198 ? -10.290 13.746 16.454 1.00 97.94 198 GLY A CA 1
ATOM 1488 C C . GLY A 1 198 ? -11.122 12.468 16.618 1.00 97.94 198 GLY A C 1
ATOM 1489 O O . GLY A 1 198 ? -12.174 12.365 15.992 1.00 97.94 198 GLY A O 1
ATOM 1490 N N . LEU A 1 199 ? -10.682 11.502 17.438 1.00 98.50 199 LEU A N 1
ATOM 1491 C CA . LEU A 1 199 ? -11.479 10.307 17.730 1.00 98.50 199 LEU A CA 1
ATOM 1492 C C . LEU A 1 199 ? -12.853 10.702 18.282 1.00 98.50 199 LEU A C 1
ATOM 1494 O O . LEU A 1 199 ? -12.962 11.405 19.286 1.00 98.50 199 LEU A O 1
ATOM 1498 N N . SER A 1 200 ? -13.892 10.185 17.643 1.00 98.38 200 SER A N 1
ATOM 1499 C CA . SER A 1 200 ? -15.286 10.340 18.028 1.00 98.38 200 SER A CA 1
ATOM 1500 C C . SER A 1 200 ? -16.036 9.023 17.842 1.00 98.38 200 SER A C 1
ATOM 1502 O O . SER A 1 200 ? -15.657 8.178 17.026 1.00 98.38 200 SER A O 1
ATOM 1504 N N . ALA A 1 201 ? -17.098 8.842 18.622 1.00 98.06 201 ALA A N 1
ATOM 1505 C CA . ALA A 1 201 ? -17.999 7.704 18.514 1.00 98.06 201 ALA A CA 1
ATOM 1506 C C . ALA A 1 201 ? -19.397 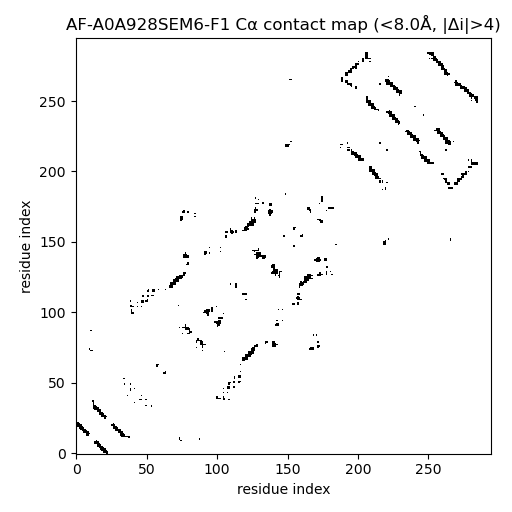8.194 18.134 1.00 98.06 201 ALA A C 1
ATOM 1508 O O . ALA A 1 201 ? -19.893 9.168 18.701 1.00 98.06 201 ALA A O 1
ATOM 1509 N N . GLY A 1 202 ? -20.025 7.519 17.176 1.00 97.06 202 GLY A N 1
ATOM 1510 C CA . GLY A 1 202 ? -21.426 7.738 16.840 1.00 97.06 202 GLY A CA 1
ATOM 1511 C C . GLY A 1 202 ? -22.368 6.956 17.757 1.00 97.06 202 GLY A C 1
ATOM 1512 O O . GLY A 1 202 ? -21.953 6.298 18.714 1.00 97.06 202 GLY A O 1
ATOM 1513 N N . THR A 1 203 ? -23.664 7.017 17.454 1.00 96.81 203 THR A N 1
ATOM 1514 C CA . THR A 1 203 ? -24.691 6.301 18.217 1.00 96.81 203 THR A CA 1
ATOM 1515 C C . THR A 1 203 ? -24.524 4.782 18.068 1.00 96.81 203 THR A C 1
ATOM 1517 O O . THR A 1 203 ? -24.509 4.292 16.936 1.00 96.81 203 THR A O 1
ATOM 1520 N N . PRO A 1 204 ? -24.429 4.022 19.174 1.00 96.56 204 PRO A N 1
ATOM 1521 C CA . PRO A 1 204 ? -24.362 2.566 19.119 1.00 96.56 204 PRO A CA 1
ATOM 1522 C C . PRO A 1 204 ? -25.612 1.943 18.487 1.00 96.56 204 PRO A C 1
ATOM 1524 O O . PRO A 1 204 ? -26.737 2.360 18.764 1.00 96.56 204 PRO A O 1
ATOM 1527 N N . VAL A 1 205 ? -25.413 0.903 17.680 1.00 95.62 205 VAL A N 1
ATOM 1528 C CA . VAL A 1 205 ? -26.468 0.077 17.084 1.00 95.62 205 VAL A CA 1
ATOM 1529 C C . VAL A 1 205 ? -26.325 -1.332 17.654 1.00 95.62 205 VAL A C 1
ATOM 1531 O O . VAL A 1 205 ? -25.477 -2.115 17.226 1.00 95.62 205 VAL A O 1
ATOM 1534 N N . GLY A 1 206 ? -27.121 -1.640 18.681 1.00 93.94 206 GLY A N 1
ATOM 1535 C CA . GLY A 1 206 ? -26.938 -2.854 19.480 1.00 93.94 206 GLY A CA 1
ATOM 1536 C C . GLY A 1 206 ? -25.557 -2.862 20.163 1.00 93.94 206 GLY A C 1
ATOM 1537 O O . GLY A 1 206 ? -25.227 -1.887 20.842 1.00 93.94 206 GLY A O 1
ATOM 1538 N N . PRO A 1 207 ? -24.741 -3.919 19.996 1.00 95.38 207 PRO A N 1
ATOM 1539 C CA . PRO A 1 207 ? -23.381 -3.981 20.541 1.00 95.38 207 PRO A CA 1
ATOM 1540 C C . PRO A 1 207 ? -22.329 -3.282 19.658 1.00 95.38 207 PRO A C 1
ATOM 1542 O O . PRO A 1 207 ? -21.151 -3.253 20.010 1.00 95.38 207 PRO A O 1
ATOM 1545 N N . THR A 1 208 ? -22.708 -2.751 18.492 1.00 96.62 208 THR A N 1
ATOM 1546 C CA . THR A 1 208 ? -21.770 -2.155 17.534 1.00 96.62 208 THR A CA 1
ATOM 1547 C C . THR A 1 208 ? -21.691 -0.643 17.700 1.00 96.62 208 THR A C 1
ATOM 1549 O O . THR A 1 208 ? -22.713 0.038 17.752 1.00 96.62 208 THR A O 1
ATOM 1552 N N . VAL A 1 209 ? -20.474 -0.104 17.733 1.00 97.81 209 VAL A N 1
ATOM 1553 C CA . VAL A 1 209 ? -20.212 1.330 17.866 1.00 97.81 209 VAL A CA 1
ATOM 1554 C C . VAL A 1 209 ? -19.467 1.842 16.630 1.00 97.81 209 VAL A C 1
ATOM 1556 O O . VAL A 1 209 ? -18.343 1.395 16.383 1.00 97.81 209 VAL A O 1
ATOM 1559 N N . PRO A 1 210 ? -20.052 2.770 15.851 1.00 98.19 210 PRO A N 1
ATOM 1560 C CA . PRO A 1 210 ? -19.338 3.445 14.776 1.00 98.19 210 PRO A CA 1
ATOM 1561 C C . PRO A 1 210 ? -18.337 4.453 15.354 1.00 98.19 210 PRO A C 1
ATOM 1563 O O . PRO A 1 210 ? -18.658 5.208 16.272 1.00 98.19 210 PRO A O 1
ATOM 1566 N N . LEU A 1 211 ? -17.130 4.474 14.803 1.00 98.38 211 LEU A N 1
ATOM 1567 C CA . LEU A 1 211 ? -16.021 5.347 15.172 1.00 98.38 211 LEU A CA 1
ATOM 1568 C C . LEU A 1 211 ? -15.548 6.135 13.950 1.00 98.38 211 LEU A C 1
ATOM 1570 O O . LEU A 1 211 ? -15.562 5.617 12.832 1.00 98.38 211 LEU A O 1
ATOM 1574 N N . HIS A 1 212 ? -15.083 7.357 14.192 1.00 98.50 212 HIS A N 1
ATOM 1575 C CA . HIS A 1 212 ? -14.465 8.227 13.193 1.00 98.50 212 HIS A CA 1
ATOM 1576 C C . HIS A 1 212 ? -13.299 9.004 13.815 1.00 98.50 212 HIS A C 1
ATOM 1578 O O . HIS A 1 212 ? -13.355 9.35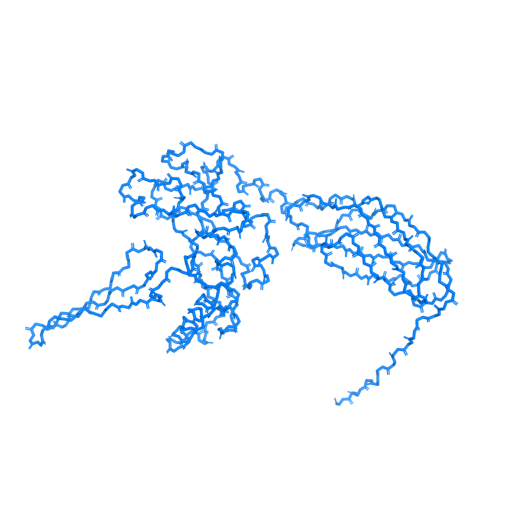7 14.996 1.00 98.50 212 HIS A O 1
ATOM 1584 N N . TRP A 1 213 ? -12.259 9.289 13.034 1.00 98.44 213 TRP A N 1
ATOM 1585 C CA . TRP A 1 213 ? -11.099 10.093 13.432 1.00 98.44 213 TRP A CA 1
ATOM 1586 C C . TRP A 1 213 ? -10.533 10.880 12.242 1.00 98.44 213 TRP A C 1
ATOM 1588 O O . TRP A 1 213 ? -10.971 10.707 11.108 1.00 98.44 213 TRP A O 1
ATOM 1598 N N . ASN A 1 214 ? -9.580 11.777 12.497 1.00 98.06 214 ASN A N 1
ATOM 1599 C CA . ASN A 1 214 ? -8.863 12.479 11.432 1.00 98.06 214 ASN A CA 1
ATOM 1600 C C . ASN A 1 214 ? -7.786 11.568 10.830 1.00 98.06 214 ASN A C 1
ATOM 1602 O O . ASN A 1 214 ? -7.081 10.883 11.571 1.00 98.06 214 ASN A O 1
ATOM 1606 N N . GLU A 1 215 ? -7.634 11.601 9.507 1.00 96.25 215 GLU A N 1
ATOM 1607 C CA . GLU A 1 215 ? -6.607 10.834 8.793 1.00 96.25 215 GLU A CA 1
ATOM 1608 C C . GLU A 1 215 ? -5.190 11.258 9.195 1.00 96.25 215 GLU A C 1
ATOM 1610 O O . GLU A 1 215 ? -4.890 12.444 9.340 1.00 96.25 215 GLU A O 1
ATOM 1615 N N . ASN A 1 216 ? -4.325 10.260 9.357 1.00 96.31 216 ASN A N 1
ATOM 1616 C CA . ASN A 1 216 ? -2.877 10.434 9.404 1.00 96.31 216 ASN A CA 1
ATOM 1617 C C . ASN A 1 216 ? -2.368 10.716 7.980 1.00 96.31 216 ASN A C 1
ATOM 1619 O O . ASN A 1 216 ? -2.942 10.216 7.013 1.00 96.31 216 ASN A O 1
ATOM 1623 N N . SER A 1 217 ? -1.317 11.525 7.838 1.00 93.38 217 SER A N 1
ATOM 1624 C CA . SER A 1 217 ? -0.796 11.961 6.530 1.00 93.38 217 SER A CA 1
ATOM 1625 C C . SER A 1 217 ? 0.486 11.242 6.105 1.00 93.38 217 SER A C 1
ATOM 1627 O O . SER A 1 217 ? 1.048 11.550 5.056 1.00 93.38 217 SER A O 1
ATOM 1629 N N . GLU A 1 218 ? 0.980 10.331 6.935 1.00 93.00 218 GLU A N 1
ATOM 1630 C CA . GLU A 1 218 ? 2.180 9.543 6.693 1.00 93.00 218 GLU A CA 1
ATOM 1631 C C . GLU A 1 218 ? 1.976 8.619 5.477 1.00 93.00 218 GLU A C 1
ATOM 1633 O O . GLU A 1 218 ? 0.968 7.909 5.407 1.00 93.00 218 GLU A O 1
ATOM 1638 N N . PRO A 1 219 ? 2.909 8.604 4.508 1.00 89.56 219 PRO A N 1
ATOM 1639 C CA . PRO A 1 219 ? 2.755 7.832 3.271 1.00 89.56 219 PRO A CA 1
ATOM 1640 C C . PRO A 1 219 ? 2.801 6.311 3.492 1.00 89.56 219 PRO A C 1
ATOM 1642 O O . PRO A 1 219 ? 2.306 5.548 2.666 1.00 89.56 219 PRO A O 1
ATOM 1645 N N . ASP A 1 220 ? 3.381 5.864 4.603 1.00 92.44 220 ASP A N 1
ATOM 1646 C CA . ASP A 1 220 ? 3.531 4.464 4.993 1.00 92.44 220 ASP A CA 1
ATOM 1647 C C . ASP A 1 220 ? 2.508 4.014 6.053 1.00 92.44 220 ASP A C 1
ATOM 1649 O O . ASP A 1 220 ? 2.646 2.924 6.621 1.00 92.44 220 ASP A O 1
ATOM 1653 N N . LEU A 1 221 ? 1.453 4.805 6.296 1.00 94.88 221 LEU A N 1
ATOM 1654 C CA . LEU A 1 221 ? 0.344 4.428 7.172 1.00 94.88 221 LEU A CA 1
ATOM 1655 C C . LEU A 1 221 ? -0.278 3.100 6.714 1.00 94.88 221 LEU A C 1
ATOM 1657 O O . LEU A 1 221 ? -0.879 2.995 5.641 1.00 94.88 221 LEU A O 1
ATOM 1661 N N . TRP A 1 222 ? -0.207 2.079 7.566 1.00 95.62 222 TRP A N 1
ATOM 1662 C CA . TRP A 1 222 ? -0.802 0.777 7.275 1.00 95.62 222 TRP A CA 1
ATOM 1663 C C . TRP A 1 222 ? -2.213 0.657 7.827 1.00 95.62 222 TRP A C 1
ATOM 1665 O O . TRP A 1 222 ? -3.076 0.044 7.195 1.00 95.62 222 TRP A O 1
ATOM 1675 N N . GLY A 1 223 ? -2.474 1.247 8.988 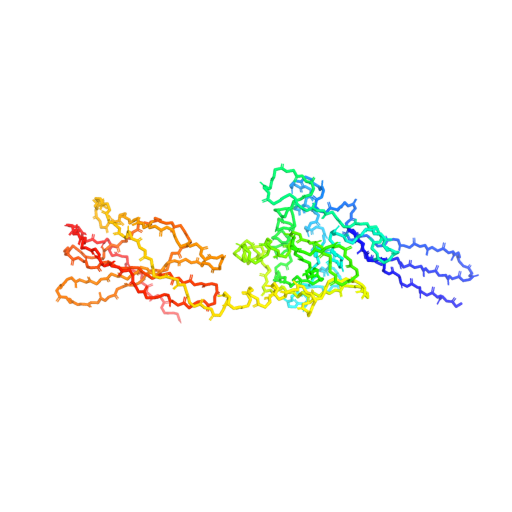1.00 96.69 223 GLY A N 1
ATOM 1676 C CA . GLY A 1 223 ? -3.816 1.315 9.537 1.00 96.69 223 GLY A CA 1
ATOM 1677 C C . GLY A 1 223 ? -3.854 1.749 10.987 1.00 96.69 223 GLY A C 1
ATOM 1678 O O . GLY A 1 223 ? -2.947 2.406 11.493 1.00 96.69 223 GLY A O 1
ATOM 1679 N N . TYR A 1 224 ? -4.924 1.345 11.664 1.00 98.31 224 TYR A N 1
ATOM 1680 C CA . TYR A 1 224 ? -5.190 1.742 13.040 1.00 98.31 224 TYR A CA 1
ATOM 1681 C C . TYR A 1 224 ? -5.418 0.546 13.955 1.00 98.31 224 TYR A C 1
ATOM 1683 O O . TYR A 1 224 ? -6.087 -0.417 13.591 1.00 98.31 224 TYR A O 1
ATOM 1691 N N . ARG A 1 225 ? -4.894 0.607 15.176 1.00 98.19 225 ARG A N 1
ATOM 1692 C CA . ARG A 1 225 ? -5.196 -0.331 16.253 1.00 98.19 225 ARG A CA 1
ATOM 1693 C C . ARG A 1 225 ? -6.129 0.335 17.246 1.00 98.19 225 ARG A C 1
ATOM 1695 O O . ARG A 1 225 ? -5.709 1.209 18.003 1.00 98.19 225 ARG A O 1
ATOM 1702 N N . VAL A 1 226 ? -7.377 -0.113 17.282 1.00 98.25 226 VAL A N 1
ATOM 1703 C CA . VAL A 1 226 ? -8.342 0.332 18.289 1.00 98.25 226 VAL A CA 1
ATOM 1704 C C . VAL A 1 226 ? -8.189 -0.535 19.528 1.00 98.25 226 VAL A C 1
ATOM 1706 O O . VAL A 1 226 ? -8.136 -1.758 19.432 1.00 98.25 226 VAL A O 1
ATOM 1709 N N . SER A 1 227 ? -8.117 0.105 20.690 1.00 97.75 227 SER A N 1
ATOM 1710 C CA . SER A 1 227 ? -8.112 -0.521 22.008 1.00 97.75 227 SER A CA 1
ATOM 1711 C C . SER A 1 227 ? -9.349 -0.066 22.763 1.00 97.75 227 SER A C 1
ATOM 1713 O O . SER A 1 227 ? -9.617 1.135 22.829 1.00 97.75 227 SER A O 1
ATOM 1715 N N . TYR A 1 228 ? -10.068 -1.003 23.374 1.00 96.94 228 TYR A N 1
ATOM 1716 C CA . TYR A 1 228 ? -11.220 -0.685 24.209 1.00 96.94 228 TYR A CA 1
ATOM 1717 C C . TYR A 1 228 ? -11.234 -1.490 25.507 1.00 96.94 228 TYR A C 1
ATOM 1719 O O . TYR A 1 228 ? -10.963 -2.692 25.523 1.00 96.94 228 TYR A O 1
ATOM 1727 N N . THR A 1 229 ? -11.529 -0.792 26.602 1.00 97.38 229 THR A N 1
ATOM 1728 C CA . THR A 1 229 ? -11.431 -1.297 27.978 1.00 97.38 229 THR A CA 1
ATOM 1729 C C . THR A 1 229 ? -12.647 -0.829 28.784 1.00 97.38 229 THR A C 1
ATOM 1731 O O . THR A 1 229 ? -13.045 0.328 28.633 1.00 97.38 229 THR A O 1
ATOM 1734 N N . PRO A 1 230 ? -13.250 -1.658 29.654 1.00 97.50 230 PRO A N 1
ATOM 1735 C CA . PRO A 1 230 ? -14.350 -1.213 30.509 1.00 97.50 230 PRO A CA 1
ATOM 1736 C C . PRO A 1 230 ? -13.916 -0.070 31.439 1.00 97.50 230 PRO A C 1
ATOM 1738 O O . PRO A 1 230 ? -12.828 -0.120 32.013 1.00 97.50 230 PRO A O 1
ATOM 1741 N N . VAL A 1 231 ? -14.774 0.936 31.651 1.00 96.69 231 VAL A N 1
ATOM 1742 C CA . VAL A 1 231 ? -14.476 2.081 32.545 1.00 96.69 231 VAL A CA 1
ATOM 1743 C C . VAL A 1 231 ? -14.203 1.629 33.989 1.00 96.69 231 VAL A C 1
ATOM 1745 O O . VAL A 1 231 ? -13.391 2.241 34.676 1.00 96.69 231 VAL A O 1
ATOM 1748 N N . GLY A 1 232 ? -14.836 0.541 34.441 1.00 90.69 232 GLY A N 1
ATOM 1749 C CA . GLY A 1 232 ? -14.634 -0.041 35.776 1.00 90.69 232 GLY A CA 1
ATOM 1750 C C . GLY A 1 232 ? -13.381 -0.914 35.927 1.00 90.69 232 GLY A C 1
ATOM 1751 O O . GLY A 1 232 ? -13.186 -1.506 36.985 1.00 90.69 232 GLY A O 1
ATOM 1752 N N . GLY A 1 233 ? -12.547 -1.014 34.887 1.00 88.00 233 GLY A N 1
ATOM 1753 C CA . GLY A 1 233 ? -11.465 -1.994 34.812 1.00 88.00 233 GLY A CA 1
ATOM 1754 C C . GLY A 1 233 ? -11.960 -3.370 34.358 1.00 88.00 233 GLY A C 1
ATOM 1755 O O . GLY A 1 233 ? -13.137 -3.707 34.472 1.00 88.00 233 GLY A O 1
ATOM 1756 N N . GLY A 1 234 ? -11.060 -4.163 33.777 1.00 90.75 234 GLY A N 1
ATOM 1757 C CA . GLY A 1 234 ? -11.384 -5.470 33.208 1.00 90.75 234 GLY A CA 1
ATOM 1758 C C . GLY A 1 234 ? -10.505 -5.812 32.011 1.00 90.75 234 GLY A C 1
ATOM 1759 O O . GLY A 1 234 ? -9.456 -5.202 31.795 1.00 90.75 234 GLY A O 1
ATOM 1760 N N . THR A 1 235 ? -10.939 -6.797 31.226 1.00 93.75 235 THR A N 1
ATOM 1761 C CA . THR A 1 235 ? -10.217 -7.240 30.031 1.00 93.75 235 THR A CA 1
ATOM 1762 C C . THR A 1 235 ? -10.261 -6.174 28.941 1.00 93.75 235 THR A C 1
ATOM 1764 O O . THR A 1 235 ? -11.331 -5.744 28.514 1.00 93.75 235 THR A O 1
ATOM 1767 N N . SER A 1 236 ? -9.079 -5.769 28.481 1.00 94.62 236 SER A N 1
ATOM 1768 C CA . SER A 1 236 ? -8.919 -4.916 27.304 1.00 94.62 236 SER A CA 1
ATOM 1769 C C . SER A 1 236 ? -8.925 -5.758 26.036 1.00 94.62 236 SER A C 1
ATOM 1771 O O . SER A 1 236 ? -8.335 -6.837 25.999 1.00 94.62 236 SER A O 1
ATOM 1773 N N . PHE A 1 237 ? -9.525 -5.224 24.983 1.00 95.62 237 PHE A N 1
ATOM 1774 C CA . PHE A 1 237 ? -9.550 -5.839 23.662 1.00 95.62 237 PHE A CA 1
ATOM 1775 C C . PHE A 1 237 ? -8.901 -4.909 22.648 1.00 95.62 237 PHE A C 1
ATOM 1777 O O . PHE A 1 237 ? -8.912 -3.684 22.811 1.00 95.62 237 PHE A O 1
ATOM 1784 N N . THR A 1 238 ? -8.341 -5.497 21.596 1.00 96.75 238 THR A N 1
ATOM 1785 C CA . THR A 1 238 ? -7.744 -4.759 20.489 1.00 96.75 238 THR A CA 1
ATOM 1786 C C . THR A 1 238 ? -8.204 -5.314 19.150 1.00 96.75 238 THR A C 1
ATOM 1788 O O . THR A 1 238 ? -8.413 -6.516 18.995 1.00 96.75 238 THR A O 1
ATOM 1791 N N . VAL A 1 239 ? -8.347 -4.427 18.170 1.00 96.69 239 VAL A N 1
ATOM 1792 C CA . VAL A 1 239 ? -8.617 -4.783 16.776 1.00 96.69 239 VAL A CA 1
ATOM 1793 C C . VAL A 1 239 ? -7.729 -3.942 15.868 1.00 96.69 239 VAL A C 1
ATOM 1795 O O . VAL A 1 239 ? -7.605 -2.732 16.061 1.00 96.69 239 VAL A O 1
ATOM 1798 N N . ASN A 1 240 ? -7.087 -4.592 14.898 1.00 97.12 240 ASN A N 1
ATOM 1799 C CA . ASN A 1 240 ? -6.367 -3.899 13.837 1.00 97.12 240 ASN A CA 1
ATOM 1800 C C . ASN A 1 240 ? -7.329 -3.641 12.678 1.00 97.12 240 ASN A C 1
ATOM 1802 O O . ASN A 1 240 ? -8.068 -4.528 12.253 1.00 97.12 240 ASN A O 1
ATOM 1806 N N . LEU A 1 241 ? -7.290 -2.422 12.173 1.00 96.25 241 LEU A N 1
ATOM 1807 C CA . LEU A 1 241 ? -8.077 -1.912 11.067 1.00 96.25 241 LEU A CA 1
ATOM 1808 C C . LEU A 1 241 ? -7.141 -1.556 9.908 1.00 96.25 241 LEU A C 1
ATOM 1810 O O . LEU A 1 241 ? -5.922 -1.447 10.086 1.00 96.25 241 LEU A O 1
ATOM 1814 N N . GLY A 1 242 ? -7.727 -1.374 8.725 1.00 94.69 242 GLY A N 1
ATOM 1815 C CA . GLY A 1 242 ? -7.040 -0.779 7.580 1.00 94.69 242 GLY A CA 1
ATOM 1816 C C . GLY A 1 242 ? -6.827 0.735 7.741 1.00 94.69 242 GLY A C 1
ATOM 1817 O O . GLY A 1 242 ? -7.065 1.275 8.823 1.00 94.69 242 GLY A O 1
ATOM 1818 N N . PRO A 1 243 ? -6.408 1.427 6.669 1.00 94.19 243 PRO A N 1
ATOM 1819 C CA . PRO A 1 243 ? -6.084 2.857 6.697 1.00 94.19 243 PRO A CA 1
ATOM 1820 C C . PRO A 1 243 ? -7.310 3.781 6.645 1.00 94.19 243 PRO A C 1
ATOM 1822 O O . PRO A 1 243 ? -7.157 4.995 6.700 1.00 94.19 243 PRO A O 1
ATOM 1825 N N . ALA A 1 244 ? -8.526 3.235 6.534 1.00 95.75 244 ALA A N 1
ATOM 1826 C CA . ALA A 1 244 ? -9.747 4.036 6.557 1.00 95.75 244 ALA A CA 1
ATOM 1827 C C . ALA A 1 244 ? -9.878 4.808 7.878 1.00 95.75 244 ALA A C 1
ATOM 1829 O O . ALA A 1 244 ? -9.539 4.286 8.936 1.00 95.75 244 ALA A O 1
ATOM 1830 N N . ASN A 1 245 ? -10.437 6.014 7.819 1.00 96.81 245 ASN A N 1
ATOM 1831 C CA . ASN A 1 245 ? -10.623 6.919 8.960 1.00 96.81 245 ASN A CA 1
ATOM 1832 C C . ASN A 1 245 ? -11.898 6.667 9.783 1.00 96.81 245 ASN A C 1
ATOM 1834 O O . ASN A 1 245 ? -12.295 7.471 10.630 1.00 96.81 245 ASN A O 1
ATOM 1838 N N . SER A 1 246 ? -12.581 5.564 9.493 1.00 97.81 246 SER A N 1
ATOM 1839 C CA . SER A 1 246 ? -13.808 5.167 10.159 1.00 97.81 246 SER A CA 1
ATOM 1840 C C . SER A 1 246 ? -13.916 3.652 10.223 1.00 97.81 246 SER A C 1
ATOM 1842 O O . SER A 1 246 ? -13.411 2.922 9.367 1.00 97.81 246 SER A O 1
ATOM 1844 N N . ALA A 1 247 ? -14.573 3.168 11.272 1.00 97.62 247 ALA A N 1
ATOM 1845 C CA . ALA A 1 247 ? -14.819 1.748 11.472 1.00 97.62 247 ALA A CA 1
ATOM 1846 C C . ALA A 1 247 ? -16.008 1.519 12.398 1.00 97.62 247 ALA A C 1
ATOM 1848 O O . ALA A 1 247 ? -16.449 2.414 13.107 1.00 97.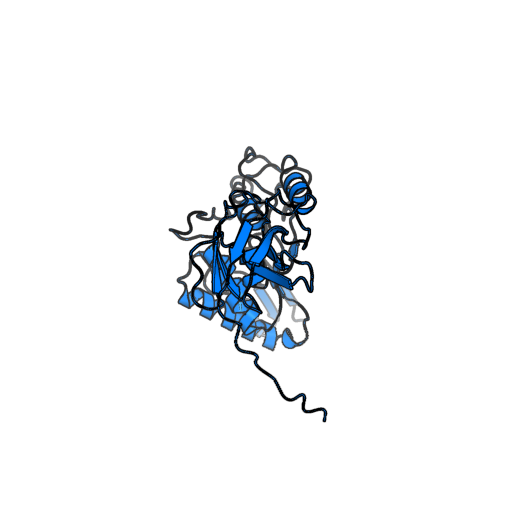62 247 ALA A O 1
ATOM 1849 N N . SER A 1 248 ? -16.509 0.290 12.421 1.00 96.62 248 SER A N 1
ATOM 1850 C CA . SER A 1 248 ? -17.473 -0.160 13.421 1.00 96.62 248 SER A CA 1
ATOM 1851 C C . SER A 1 248 ? -16.819 -1.209 14.306 1.00 96.62 248 SER A C 1
ATOM 1853 O O . SER A 1 248 ? -16.317 -2.211 13.801 1.00 96.62 248 SER A O 1
ATOM 1855 N N . VAL A 1 249 ? -16.817 -0.980 15.618 1.00 95.88 249 VAL A N 1
ATOM 1856 C CA . VAL A 1 249 ? -16.264 -1.925 16.597 1.00 95.88 249 VAL A CA 1
ATOM 1857 C C . VAL A 1 249 ? -17.381 -2.625 17.355 1.00 95.88 249 VAL A C 1
ATOM 1859 O O . VAL A 1 249 ? -18.400 -2.019 17.681 1.00 95.88 249 VAL A O 1
ATOM 1862 N N . LEU A 1 250 ? -17.199 -3.915 17.628 1.00 95.44 250 LEU A N 1
ATOM 1863 C CA . LEU A 1 250 ? -18.131 -4.715 18.415 1.00 95.44 250 LEU A CA 1
ATOM 1864 C C . LEU A 1 250 ? -17.708 -4.691 19.887 1.00 95.44 250 LEU A C 1
ATOM 1866 O O . LEU A 1 250 ? -16.626 -5.169 20.232 1.00 95.44 250 LEU A O 1
ATOM 1870 N N . ILE A 1 251 ? -18.564 -4.154 20.751 1.00 95.56 251 ILE A N 1
ATOM 1871 C CA . ILE A 1 251 ? -18.341 -4.096 22.194 1.00 95.56 251 ILE A CA 1
ATOM 1872 C C . ILE A 1 251 ? -18.888 -5.382 22.843 1.00 95.56 251 ILE A C 1
ATOM 1874 O O . ILE A 1 251 ? -20.075 -5.665 22.688 1.00 95.56 251 ILE A O 1
ATOM 1878 N N . PRO A 1 252 ? -18.062 -6.170 23.565 1.00 93.44 252 PRO A N 1
ATOM 1879 C CA . PRO A 1 252 ? -18.434 -7.509 24.027 1.00 93.44 252 PRO A CA 1
ATOM 1880 C C . PRO A 1 252 ? -19.620 -7.547 24.988 1.00 93.44 252 PRO A C 1
ATOM 1882 O O . PRO A 1 252 ? -20.456 -8.440 24.889 1.00 93.44 252 PRO A O 1
ATOM 1885 N N . THR A 1 253 ? -19.692 -6.591 25.914 1.00 94.56 253 THR A N 1
ATOM 1886 C CA . THR A 1 253 ? -20.737 -6.543 26.941 1.00 94.56 253 THR A CA 1
ATOM 1887 C C . THR A 1 253 ? -21.304 -5.138 27.080 1.00 94.56 253 THR A C 1
ATOM 1889 O O . THR A 1 253 ? -20.592 -4.148 26.883 1.00 94.56 253 THR A O 1
ATOM 1892 N N . ALA A 1 254 ? -22.568 -5.050 27.478 1.00 95.75 254 ALA A N 1
ATOM 1893 C CA . ALA A 1 254 ? -23.227 -3.814 27.850 1.00 95.75 254 ALA A CA 1
ATOM 1894 C C . ALA A 1 254 ? -22.458 -3.098 28.973 1.00 95.75 254 ALA A C 1
ATOM 1896 O O . ALA A 1 254 ? -21.845 -3.721 29.844 1.00 95.75 254 ALA A O 1
ATOM 1897 N N . GLY A 1 255 ? -22.492 -1.770 28.950 1.00 96.25 255 GLY A N 1
ATOM 1898 C CA . GLY A 1 255 ? -21.812 -0.911 29.912 1.00 96.25 255 GLY A CA 1
ATOM 1899 C C . GLY A 1 255 ? -20.997 0.191 29.248 1.00 96.25 255 GLY A C 1
ATOM 1900 O O . GLY A 1 255 ? -21.097 0.437 28.045 1.00 96.25 255 GLY A O 1
ATOM 1901 N N . GLN A 1 256 ? -20.200 0.882 30.063 1.00 97.69 256 GLN A N 1
ATOM 1902 C CA . GLN A 1 256 ? -19.340 1.972 29.612 1.00 97.69 256 GLN A CA 1
ATOM 1903 C C . GLN A 1 256 ? -17.930 1.477 29.298 1.00 97.69 256 GLN A C 1
ATOM 1905 O O . GLN A 1 256 ? -17.288 0.819 30.122 1.00 97.69 256 GLN A O 1
ATOM 1910 N N . TRP A 1 257 ? -17.428 1.867 28.133 1.00 98.00 257 TRP A N 1
ATOM 1911 C CA . TRP A 1 257 ? -16.126 1.472 27.614 1.00 98.00 257 TRP A CA 1
ATOM 1912 C C . TRP A 1 257 ? -15.315 2.695 27.211 1.00 98.00 257 TRP A C 1
ATOM 1914 O O . TRP A 1 257 ? -15.827 3.608 26.570 1.00 98.00 257 TRP A O 1
ATOM 1924 N N . GLN A 1 258 ? -14.040 2.698 27.579 1.00 97.81 258 GLN A N 1
ATOM 1925 C CA . GLN A 1 258 ? -13.049 3.653 27.103 1.00 97.81 258 GLN A CA 1
ATOM 1926 C C . GLN A 1 258 ? -12.464 3.118 25.803 1.00 97.81 258 GLN A C 1
ATOM 1928 O O . GLN A 1 258 ? -11.931 2.011 25.789 1.00 97.81 258 GLN A O 1
ATOM 1933 N N . VAL A 1 259 ? -12.557 3.894 24.729 1.00 98.25 259 VAL A N 1
ATOM 1934 C CA . VAL A 1 259 ? -12.036 3.552 23.402 1.00 98.25 259 VAL A CA 1
ATOM 1935 C C . VAL A 1 259 ? -10.954 4.554 23.026 1.00 98.25 259 VAL A C 1
ATOM 1937 O O . VAL A 1 259 ? -11.138 5.758 23.185 1.00 98.25 259 VAL A O 1
ATOM 1940 N N . ARG A 1 260 ? -9.830 4.061 22.515 1.00 98.12 260 ARG A N 1
ATOM 1941 C CA . ARG A 1 260 ? -8.712 4.857 21.992 1.00 98.12 260 ARG A CA 1
ATOM 1942 C C . ARG A 1 260 ? -8.100 4.145 20.792 1.00 98.12 260 ARG A C 1
ATOM 1944 O O . ARG A 1 260 ? -8.236 2.926 20.683 1.00 98.12 260 ARG A O 1
ATOM 1951 N N . LEU A 1 261 ? -7.403 4.861 19.917 1.00 98.06 261 LEU A N 1
ATOM 1952 C CA . LEU A 1 261 ? -6.735 4.250 18.764 1.00 98.06 261 LEU A CA 1
ATOM 1953 C C . LEU A 1 261 ? -5.286 4.707 18.612 1.00 98.06 261 LEU A C 1
ATOM 1955 O O . LEU A 1 261 ? -4.948 5.819 18.990 1.00 98.06 261 LEU A O 1
ATOM 1959 N N . ALA A 1 262 ? -4.435 3.848 18.072 1.00 98.44 262 ALA A N 1
ATOM 1960 C CA . ALA A 1 262 ? -3.077 4.181 17.647 1.00 98.44 262 ALA A CA 1
ATOM 1961 C C . ALA A 1 262 ? -2.955 3.914 16.144 1.00 98.44 262 ALA A C 1
ATOM 1963 O O . ALA A 1 262 ? -3.549 2.955 15.654 1.00 98.44 262 ALA A O 1
ATOM 1964 N N . ALA A 1 263 ? -2.211 4.738 15.416 1.00 98.38 263 ALA A N 1
ATOM 1965 C CA . ALA A 1 263 ? -1.811 4.433 14.049 1.00 98.38 263 ALA A CA 1
ATOM 1966 C C . ALA A 1 263 ? -0.671 3.407 14.069 1.00 98.38 263 ALA A C 1
ATOM 1968 O O . ALA A 1 263 ? 0.086 3.329 15.041 1.00 98.38 263 ALA A O 1
ATOM 1969 N N . TYR A 1 264 ? -0.560 2.608 13.012 1.00 97.31 264 TYR A N 1
ATOM 1970 C CA . TYR A 1 264 ? 0.617 1.791 12.763 1.00 97.31 264 TYR A CA 1
ATOM 1971 C C . TYR A 1 264 ? 1.024 1.830 11.295 1.00 97.31 264 TYR A C 1
ATOM 1973 O O . TYR A 1 264 ? 0.173 1.892 10.404 1.00 97.31 264 TYR A O 1
ATOM 1981 N N . ASP A 1 265 ? 2.329 1.808 11.065 1.00 95.25 265 ASP A N 1
ATOM 1982 C CA . ASP A 1 265 ? 2.935 1.860 9.735 1.00 95.25 265 ASP A CA 1
ATOM 1983 C C . ASP A 1 265 ? 3.152 0.469 9.118 1.00 95.25 265 ASP A C 1
ATOM 1985 O O . ASP A 1 265 ? 2.852 -0.568 9.723 1.00 95.25 265 ASP A O 1
ATOM 1989 N N . ALA A 1 266 ? 3.687 0.450 7.894 1.00 90.94 266 ALA A N 1
ATOM 1990 C CA . ALA A 1 266 ? 4.016 -0.763 7.144 1.00 90.94 266 ALA A CA 1
ATOM 1991 C C . ALA A 1 266 ? 5.060 -1.663 7.840 1.00 90.94 266 ALA A C 1
ATOM 1993 O O . ALA A 1 266 ? 5.120 -2.864 7.572 1.00 90.94 266 ALA A O 1
ATOM 1994 N N . MET A 1 267 ? 5.841 -1.111 8.772 1.00 90.88 267 MET A N 1
ATOM 1995 C CA . MET A 1 267 ? 6.839 -1.812 9.585 1.00 90.88 267 MET A CA 1
ATOM 1996 C C . MET A 1 267 ? 6.228 -2.344 10.893 1.00 90.88 267 MET A C 1
ATOM 1998 O O . MET A 1 267 ? 6.903 -3.018 11.674 1.00 90.88 267 MET A O 1
ATOM 2002 N N . GLY A 1 268 ? 4.943 -2.072 11.144 1.00 92.94 268 GLY A N 1
ATOM 2003 C CA . GLY A 1 268 ? 4.201 -2.513 12.321 1.00 92.94 268 GLY A CA 1
ATOM 2004 C C . GLY A 1 268 ? 4.457 -1.682 13.579 1.00 92.94 268 GLY A C 1
ATOM 2005 O O . GLY A 1 268 ? 4.095 -2.122 14.677 1.00 92.94 268 GLY A O 1
ATOM 2006 N N . ARG A 1 269 ? 5.074 -0.505 13.459 1.00 95.25 269 ARG A N 1
ATOM 2007 C CA . ARG A 1 269 ? 5.396 0.358 14.602 1.00 95.25 269 ARG A CA 1
ATOM 2008 C C . ARG A 1 269 ? 4.186 1.203 14.949 1.00 95.25 269 ARG A C 1
ATOM 2010 O O . ARG A 1 269 ? 3.459 1.650 14.072 1.00 95.25 269 ARG A O 1
ATOM 2017 N N . LEU A 1 270 ? 3.940 1.370 16.243 1.00 97.56 270 LEU A N 1
ATOM 2018 C CA . LEU A 1 270 ? 2.750 2.041 16.757 1.00 97.56 270 LEU A CA 1
ATOM 2019 C C . LEU A 1 270 ? 3.055 3.483 17.141 1.00 97.56 270 LEU A C 1
ATOM 2021 O O . LEU A 1 270 ? 4.064 3.754 17.793 1.00 97.56 270 LEU A O 1
ATOM 2025 N N . SER A 1 271 ? 2.112 4.368 16.843 1.00 98.25 271 SER A N 1
ATOM 2026 C CA . SER A 1 271 ? 2.050 5.698 17.435 1.00 98.25 271 SER A CA 1
ATOM 2027 C C . SER A 1 271 ? 1.689 5.634 18.930 1.00 98.25 271 SER A C 1
ATOM 2029 O O . SER A 1 271 ? 1.166 4.624 19.424 1.00 98.25 271 SER A O 1
ATOM 2031 N N . PRO A 1 272 ? 1.815 6.754 19.663 1.00 98.31 272 PRO A N 1
ATOM 2032 C CA . PRO A 1 272 ? 1.020 6.975 20.865 1.00 98.31 272 PRO A CA 1
ATOM 2033 C C . PRO A 1 272 ? -0.485 6.843 20.570 1.00 98.31 272 PRO A C 1
ATOM 2035 O O . PRO A 1 272 ? -0.949 7.178 19.477 1.00 98.31 272 PRO A O 1
ATOM 2038 N N . PHE A 1 273 ? -1.264 6.384 21.551 1.00 98.19 273 PHE A N 1
ATOM 2039 C CA . PHE A 1 273 ? -2.724 6.339 21.429 1.00 98.19 273 PHE A CA 1
ATOM 2040 C C . PHE A 1 273 ? -3.326 7.743 21.407 1.00 98.19 273 PHE A C 1
ATOM 2042 O O . PHE A 1 273 ? -2.858 8.618 22.128 1.00 98.19 273 PHE A O 1
ATOM 2049 N N . SER A 1 274 ? -4.407 7.927 20.655 1.00 98.50 274 SER A N 1
ATOM 2050 C CA . SER A 1 274 ? -5.266 9.108 20.649 1.00 98.50 274 SER A CA 1
ATOM 2051 C C . SER A 1 274 ? -5.812 9.449 22.040 1.00 98.50 274 SER A C 1
ATOM 2053 O O . SER A 1 274 ? -5.762 8.645 22.977 1.00 98.50 274 SER A O 1
ATOM 2055 N N . GLY A 1 275 ? -6.465 10.611 22.144 1.00 97.12 275 GLY A N 1
ATOM 2056 C CA . GLY A 1 275 ? -7.427 10.848 23.221 1.00 97.12 275 GLY A CA 1
ATOM 2057 C C . GLY A 1 275 ? -8.485 9.737 23.273 1.00 97.12 275 GLY A C 1
ATOM 2058 O O . GLY A 1 275 ? -8.805 9.125 22.249 1.00 97.12 275 GLY A O 1
ATOM 2059 N N . GLN A 1 276 ? -9.002 9.455 24.469 1.00 96.94 276 GLN A N 1
ATOM 2060 C CA . GLN A 1 276 ? -10.022 8.426 24.670 1.00 96.94 276 GLN A CA 1
ATOM 2061 C C . GLN A 1 276 ? -11.437 9.000 24.562 1.00 96.94 276 GLN A C 1
ATOM 2063 O O . GLN A 1 276 ? -11.689 10.129 24.983 1.00 96.94 276 GLN A O 1
ATOM 2068 N N . VAL A 1 277 ? -12.373 8.186 24.083 1.00 98.12 277 VAL A N 1
ATOM 2069 C CA . VAL A 1 277 ? -13.815 8.459 24.134 1.00 98.12 277 VAL A CA 1
ATOM 2070 C C . VAL A 1 277 ? -14.510 7.416 24.996 1.00 98.12 277 VAL A C 1
ATOM 2072 O O . VAL A 1 277 ? -14.074 6.267 25.064 1.00 98.12 277 VAL A O 1
ATOM 2075 N N . ILE A 1 278 ? -15.588 7.814 25.669 1.00 98.00 278 ILE A N 1
ATOM 2076 C CA . ILE A 1 278 ? -16.437 6.885 26.417 1.00 98.00 278 ILE A CA 1
ATOM 2077 C C . ILE A 1 278 ? -17.636 6.532 25.548 1.00 98.00 278 ILE A C 1
ATOM 2079 O O . ILE A 1 278 ? -18.358 7.414 25.090 1.00 98.00 278 ILE A O 1
ATOM 2083 N N . VAL A 1 279 ? -17.860 5.238 25.354 1.00 97.50 279 VAL A N 1
ATOM 2084 C CA . VAL A 1 279 ? -19.012 4.700 24.627 1.00 97.50 279 VAL A CA 1
ATOM 2085 C C . VAL A 1 279 ? -19.850 3.868 25.585 1.00 97.50 279 VAL A C 1
ATOM 2087 O O . VAL A 1 279 ? -19.315 3.258 26.508 1.00 97.50 279 VAL A O 1
ATOM 2090 N N . THR A 1 280 ? -21.169 3.871 25.409 1.00 97.25 280 THR A N 1
ATOM 2091 C CA . THR A 1 280 ? -22.089 3.104 26.260 1.00 97.25 280 THR A CA 1
ATOM 2092 C C . THR A 1 280 ? -22.945 2.202 25.392 1.00 97.25 280 THR A C 1
ATOM 2094 O O . THR A 1 280 ? -23.733 2.705 24.598 1.00 97.25 280 THR A O 1
ATOM 2097 N N . THR A 1 281 ? -22.820 0.889 25.549 1.00 96.06 281 THR A N 1
ATOM 2098 C CA . THR A 1 281 ? -23.718 -0.086 24.915 1.00 96.06 281 THR A CA 1
ATOM 2099 C C . THR A 1 281 ? -24.712 -0.615 25.942 1.00 96.06 281 THR A C 1
ATOM 2101 O O . THR A 1 281 ? -24.393 -0.759 27.120 1.00 96.06 281 THR A O 1
ATOM 2104 N N . THR A 1 282 ? -25.944 -0.884 25.517 1.00 95.69 282 THR A N 1
ATOM 2105 C CA . THR A 1 282 ? -27.010 -1.423 26.385 1.00 95.69 282 THR A CA 1
ATOM 2106 C C . THR A 1 282 ? -27.298 -2.897 26.123 1.00 95.69 282 THR A C 1
ATOM 2108 O O . THR A 1 282 ? -28.136 -3.490 26.796 1.00 95.69 282 THR A O 1
ATOM 2111 N N . VAL A 1 283 ? -26.615 -3.484 25.140 1.00 94.56 283 VAL A N 1
ATOM 2112 C CA . VAL A 1 283 ? -26.826 -4.850 24.669 1.00 94.56 283 VAL A CA 1
ATOM 2113 C C . VAL A 1 283 ? -25.475 -5.551 24.603 1.00 94.56 283 VAL A C 1
ATOM 2115 O O . VAL A 1 283 ? -24.507 -4.972 24.106 1.00 94.56 283 VAL A O 1
ATOM 2118 N N . ASP A 1 284 ? -25.420 -6.787 25.097 1.00 93.69 284 ASP A N 1
ATOM 2119 C CA . ASP A 1 284 ? -24.248 -7.653 24.969 1.00 93.69 284 ASP A CA 1
ATOM 2120 C C . ASP A 1 284 ? -24.065 -8.121 23.520 1.00 93.69 284 ASP A C 1
ATOM 2122 O O . ASP A 1 284 ? -25.033 -8.318 22.777 1.00 93.69 284 ASP A O 1
ATOM 2126 N N . ALA A 1 285 ? -22.817 -8.338 23.107 1.00 91.44 285 ALA A N 1
ATOM 2127 C CA . ALA A 1 285 ? -22.552 -8.971 21.826 1.00 91.44 285 ALA A CA 1
ATOM 2128 C C . ALA A 1 285 ? -22.973 -10.454 21.868 1.00 91.44 285 ALA A C 1
ATOM 2130 O O . ALA A 1 285 ? -22.707 -11.140 22.859 1.00 91.44 285 ALA A O 1
ATOM 2131 N N . PRO A 1 286 ? -23.577 -10.997 20.794 1.00 85.56 286 PRO A N 1
ATOM 2132 C CA . PRO A 1 286 ? -23.852 -12.426 20.711 1.00 85.56 286 PRO A CA 1
ATOM 2133 C C . PRO A 1 286 ? -22.553 -13.236 20.811 1.00 85.56 286 PRO A C 1
ATOM 2135 O O . PRO A 1 286 ? -21.626 -13.039 20.024 1.00 85.56 286 PRO A O 1
ATOM 2138 N N . GLY A 1 287 ? -22.487 -14.170 21.760 1.00 78.44 287 GLY A N 1
ATOM 2139 C CA . GLY A 1 287 ? -21.372 -15.108 21.870 1.00 78.44 287 GLY A CA 1
ATOM 2140 C C . GLY A 1 287 ? -21.498 -16.240 20.851 1.00 78.44 287 GLY A C 1
ATOM 2141 O O . GLY A 1 287 ? -22.515 -16.932 20.817 1.00 78.44 287 GLY A O 1
ATOM 2142 N N . VAL A 1 288 ? -20.460 -16.467 20.042 1.00 71.62 288 VAL A N 1
ATOM 2143 C CA . VAL A 1 288 ? -20.351 -17.666 19.197 1.00 71.62 288 VAL A CA 1
ATOM 2144 C C . VAL A 1 288 ? -19.394 -18.643 19.870 1.00 71.62 288 VAL A C 1
ATOM 2146 O O . VAL A 1 288 ? -18.191 -18.403 19.936 1.00 71.62 288 VAL A O 1
ATOM 2149 N N . TYR A 1 289 ? -19.927 -19.759 20.361 1.00 72.44 289 TYR A N 1
ATOM 2150 C CA . TYR A 1 289 ? -19.126 -20.853 20.903 1.00 72.44 289 TYR A CA 1
ATOM 2151 C C . TYR A 1 289 ? -18.831 -21.853 19.787 1.00 72.44 289 TYR A C 1
ATOM 2153 O O . TYR A 1 289 ? -19.708 -22.609 19.372 1.00 72.44 289 TYR A O 1
ATOM 2161 N N . LEU A 1 290 ? -17.598 -21.849 19.282 1.00 65.00 290 LEU A N 1
ATOM 2162 C CA . LEU A 1 290 ? -17.143 -22.873 18.345 1.00 65.00 290 LEU A CA 1
ATOM 2163 C C . LEU A 1 290 ? -16.706 -24.111 19.143 1.00 65.00 290 LEU A C 1
ATOM 2165 O O . LEU A 1 290 ? -15.801 -23.995 19.974 1.00 65.00 290 LEU A O 1
ATOM 2169 N N . PRO A 1 291 ? -17.308 -25.295 18.925 1.00 66.62 291 PRO A N 1
ATOM 2170 C CA . PRO A 1 291 ? -16.805 -26.514 19.535 1.00 66.62 291 PRO A CA 1
ATOM 2171 C C . PRO A 1 291 ? -15.415 -26.808 18.966 1.00 66.62 291 PRO A C 1
ATOM 2173 O O . PRO A 1 291 ? -15.248 -27.005 17.761 1.00 66.62 291 PRO A O 1
ATOM 2176 N N . VAL A 1 292 ? -14.407 -26.839 19.835 1.00 64.69 292 VAL A N 1
ATOM 2177 C CA . VAL A 1 292 ? -13.071 -27.296 19.456 1.00 64.69 292 VAL A CA 1
ATOM 2178 C C . VAL A 1 292 ? -13.143 -28.812 19.286 1.00 64.69 292 VAL A C 1
ATOM 2180 O O . VAL A 1 292 ? -13.177 -29.554 20.266 1.00 64.69 292 VAL A O 1
ATOM 2183 N N . ILE A 1 293 ? -13.194 -29.283 18.040 1.00 62.03 293 ILE A N 1
ATOM 2184 C CA . ILE A 1 293 ? -13.017 -30.705 17.737 1.00 62.03 293 ILE A CA 1
ATOM 2185 C C . ILE A 1 293 ? -11.513 -30.971 17.742 1.00 62.03 293 ILE A C 1
ATOM 2187 O O . ILE A 1 293 ? -10.834 -30.765 16.738 1.00 62.03 293 ILE A O 1
ATOM 2191 N N . ILE A 1 294 ? -10.988 -31.401 18.888 1.00 60.53 294 ILE A N 1
ATOM 2192 C CA . ILE A 1 294 ? -9.639 -31.963 18.969 1.00 60.53 294 ILE A CA 1
ATOM 2193 C C . ILE A 1 294 ? -9.720 -33.357 18.331 1.00 60.53 294 ILE A C 1
ATOM 2195 O O . ILE A 1 294 ? -10.452 -34.212 18.833 1.00 60.53 294 ILE A O 1
ATOM 2199 N N . ARG A 1 295 ? -9.051 -33.553 17.191 1.00 57.88 295 ARG A N 1
ATOM 2200 C CA . ARG A 1 295 ? -8.844 -34.872 16.575 1.00 57.88 295 ARG A CA 1
ATOM 2201 C C . ARG A 1 295 ? -7.484 -35.421 16.964 1.00 57.88 295 ARG A C 1
ATOM 2203 O O . ARG A 1 295 ? -6.536 -34.607 16.994 1.00 57.88 295 ARG A O 1
#

Sequence (295 aa):
MAKVQVSDPQGLADLASVSLNASALGRGTILLRATDLDPNAASANQVASLAQRTAKFINAMGGTQADLFFVEWSDRDSGCTDLPECQSPRPWWDDTNRTVPRVSRAVLWENALSAAAGKRLILWQVPSGNMSLDDTCQHYRDNRPAYAFRHPRDLYEAGVIALLFGGGAACSTQPSTDGGFIQAQGDIAYDPPAQPSGLSAGTPVGPTVPLHWNENSEPDLWGYRVSYTPVGGGTSFTVNLGPANSASVLIPTAGQWQVRLAAYDAMGRLSPFSGQVIVTTTVDAPGVYLPVIIR